Protein AF-A0A2P4P5F1-F1 (afdb_monomer)

Nearest PDB structures (foldseek):
  4j95-assembly5_A  TM=8.129E-01  e=4.838E-14  Homo sapiens
  8x2a-assembly1_A  TM=8.520E-01  e=7.350E-13  Homo sapiens
  5p9j-assembly1_A  TM=8.434E-01  e=4.218E-13  Homo sapiens
  6yq1-assembly1_A  TM=8.065E-01  e=1.641E-13  Homo sapiens
  2vx1-assembly1_A  TM=8.021E-01  e=1.691E-12  Homo sapiens

Secondary structure (DSSP, 8-state):
--EEEEE-S--TT-HHHHHHHHHHHHHHTT-TTBPPEEEEEE-TTT--EEEEEE--SEEHHHHHHHHTTT--HHHHHHHHHHHHHHHHHHHHTTEE-----GGGEEEETTTTEEEE---SS-EETTS--SS--S-GGGS-HHHHTTPPP-HHHHHHHHHHHHHHHHHSS-TTTTS-SSHHHHHHHHTT--PPPPTT--HHHHHHHHHHT-SSTTTSPPHHHHHHHHHHHHHHHHHHHHHHHHHHHHHGGG-----------PPP-

Mean predicted aligned error: 9.05 Å

Structure (mmCIF, N/CA/C/O backbone):
data_AF-A0A2P4P5F1-F1
#
_entry.id   AF-A0A2P4P5F1-F1
#
loop_
_atom_site.group_PDB
_atom_site.id
_atom_site.type_symbol
_atom_site.label_atom_id
_atom_site.label_alt_id
_atom_site.label_comp_id
_atom_site.label_asym_id
_atom_site.label_entity_id
_atom_site.label_seq_id
_atom_site.pdbx_PDB_ins_code
_atom_site.Cartn_x
_atom_site.Cartn_y
_atom_site.Cartn_z
_atom_site.occupancy
_atom_site.B_iso_or_equiv
_atom_site.auth_seq_id
_atom_site.auth_comp_id
_atom_site.auth_asym_id
_atom_site.auth_atom_id
_atom_site.pdbx_PDB_model_num
ATOM 1 N N . MET A 1 1 ? 24.569 16.747 -0.528 1.00 48.19 1 MET A N 1
ATOM 2 C CA . MET A 1 1 ? 23.534 15.867 -1.107 1.00 48.19 1 MET A CA 1
ATOM 3 C C . MET A 1 1 ? 23.902 14.447 -0.707 1.00 48.19 1 MET A C 1
ATOM 5 O O . MET A 1 1 ? 24.907 13.951 -1.194 1.00 48.19 1 MET A O 1
ATOM 9 N N . ILE A 1 2 ? 23.217 13.859 0.278 1.00 54.94 2 ILE A N 1
ATOM 10 C CA . ILE A 1 2 ? 23.504 12.479 0.694 1.00 54.94 2 ILE A CA 1
ATOM 11 C C . ILE A 1 2 ? 22.640 11.576 -0.185 1.00 54.94 2 ILE A C 1
ATOM 13 O O . ILE A 1 2 ? 21.422 11.532 -0.027 1.00 54.94 2 ILE A O 1
ATOM 17 N N . THR A 1 3 ? 23.267 10.932 -1.162 1.00 65.75 3 THR A N 1
ATOM 18 C CA . THR A 1 3 ? 22.609 10.030 -2.106 1.00 65.75 3 THR A CA 1
ATOM 19 C C . THR A 1 3 ? 22.613 8.604 -1.558 1.00 65.75 3 THR A C 1
ATOM 21 O O . THR A 1 3 ? 23.587 8.157 -0.952 1.00 65.75 3 THR A O 1
ATOM 24 N N . ALA A 1 4 ? 21.508 7.889 -1.745 1.00 75.56 4 ALA A N 1
ATOM 25 C CA . ALA A 1 4 ? 21.433 6.446 -1.567 1.00 75.56 4 ALA A CA 1
ATOM 26 C C . ALA A 1 4 ? 21.523 5.760 -2.934 1.00 75.56 4 ALA A C 1
ATOM 28 O O . ALA A 1 4 ? 21.073 6.299 -3.951 1.00 75.56 4 ALA A O 1
ATOM 29 N N . LEU A 1 5 ? 22.106 4.563 -2.941 1.00 72.44 5 LEU A N 1
ATOM 30 C CA . LEU A 1 5 ? 22.169 3.691 -4.107 1.00 72.44 5 LEU A CA 1
ATOM 31 C C . LEU A 1 5 ? 21.239 2.508 -3.870 1.00 72.44 5 LEU A C 1
ATOM 33 O O . LEU A 1 5 ? 21.369 1.814 -2.861 1.00 72.44 5 LEU A O 1
ATOM 37 N N . ARG A 1 6 ? 20.316 2.270 -4.802 1.00 72.25 6 ARG A N 1
ATOM 38 C CA . ARG A 1 6 ? 19.508 1.047 -4.822 1.00 72.25 6 ARG A CA 1
ATOM 39 C C . ARG A 1 6 ? 19.978 0.174 -5.972 1.00 72.25 6 ARG A C 1
ATOM 41 O O . ARG A 1 6 ? 19.871 0.568 -7.135 1.00 72.25 6 ARG A O 1
ATOM 48 N N . THR A 1 7 ? 20.510 -0.994 -5.635 1.00 62.16 7 THR A N 1
ATOM 49 C CA . THR A 1 7 ? 20.840 -2.047 -6.592 1.00 62.16 7 THR A CA 1
ATOM 50 C C . THR A 1 7 ? 19.563 -2.767 -7.003 1.00 62.16 7 THR A C 1
ATOM 52 O O . THR A 1 7 ? 18.719 -3.090 -6.168 1.00 62.16 7 THR A O 1
ATOM 55 N 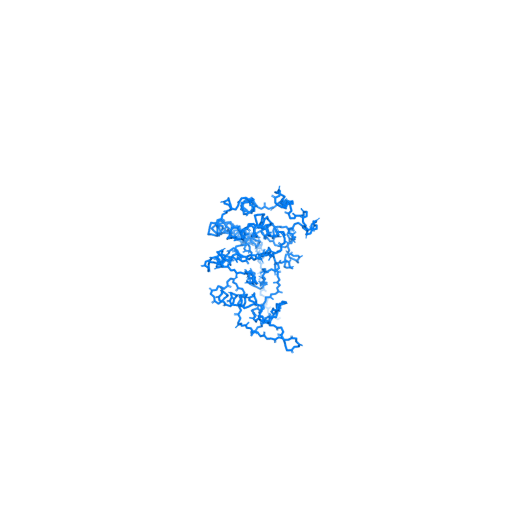N . PHE A 1 8 ? 19.418 -3.029 -8.298 1.00 58.88 8 PHE A N 1
ATOM 56 C CA . PHE A 1 8 ? 18.395 -3.941 -8.797 1.00 58.88 8 PHE A CA 1
ATOM 57 C C . PHE A 1 8 ? 19.080 -5.253 -9.172 1.00 58.88 8 PHE A C 1
ATOM 59 O O . PHE A 1 8 ? 20.159 -5.216 -9.763 1.00 58.88 8 PHE A O 1
ATOM 66 N N . PRO A 1 9 ? 18.477 -6.419 -8.886 1.00 50.03 9 PRO A N 1
ATOM 67 C CA . PRO A 1 9 ? 19.086 -7.718 -9.178 1.00 50.03 9 PRO A CA 1
ATOM 68 C C . PRO A 1 9 ? 19.137 -8.047 -10.685 1.00 50.03 9 PRO A C 1
ATOM 70 O O . PRO A 1 9 ? 19.379 -9.192 -11.061 1.00 50.03 9 PRO A O 1
ATOM 73 N N . PHE A 1 10 ? 18.902 -7.071 -11.567 1.00 52.97 10 PHE A N 1
ATOM 74 C CA . PHE A 1 10 ? 18.752 -7.273 -13.003 1.00 52.97 10 PHE A CA 1
ATOM 75 C C . PHE A 1 10 ? 19.898 -6.626 -13.784 1.00 52.97 10 PHE A C 1
ATOM 77 O O . PHE A 1 10 ? 20.261 -5.473 -13.560 1.00 52.97 10 PHE A O 1
ATOM 84 N N . ARG A 1 11 ? 20.445 -7.377 -14.746 1.00 50.66 11 ARG A N 1
ATOM 85 C CA . ARG A 1 11 ? 21.428 -6.872 -15.713 1.00 50.66 11 ARG A CA 1
ATOM 86 C C . ARG A 1 11 ? 20.732 -6.055 -16.807 1.00 50.66 11 ARG A C 1
ATOM 88 O O . ARG A 1 11 ? 19.574 -6.315 -17.161 1.00 50.66 11 ARG A O 1
ATOM 95 N N . LEU A 1 12 ? 21.455 -5.084 -17.359 1.00 42.78 12 LEU A N 1
ATOM 96 C CA . LEU A 1 12 ? 20.967 -4.238 -18.447 1.00 42.78 12 LEU A CA 1
ATOM 97 C C . LEU A 1 12 ? 20.850 -5.042 -19.750 1.00 42.78 12 LEU A C 1
ATOM 99 O O . LEU A 1 12 ? 21.655 -5.937 -20.001 1.00 42.78 12 LEU A O 1
ATOM 103 N N . GLY A 1 13 ? 19.789 -4.781 -20.520 1.00 45.31 13 GLY A N 1
ATOM 104 C CA . GLY A 1 13 ? 19.328 -5.634 -21.627 1.00 45.31 13 GLY A CA 1
ATOM 105 C C . GLY A 1 13 ? 18.090 -6.478 -21.293 1.00 45.31 13 GLY A C 1
ATOM 106 O O . GLY A 1 13 ? 17.450 -7.022 -22.191 1.00 45.31 13 GLY A O 1
ATOM 107 N N . SER A 1 14 ? 17.686 -6.538 -20.019 1.00 55.91 14 SER A N 1
ATOM 108 C CA . SER A 1 14 ? 16.321 -6.934 -19.667 1.00 55.91 14 SER A CA 1
ATOM 109 C C . SER A 1 14 ? 15.388 -5.739 -19.888 1.00 55.91 14 SER A C 1
ATOM 111 O O . SER A 1 14 ? 15.572 -4.674 -19.301 1.00 55.91 14 SER A O 1
ATOM 113 N N . THR A 1 15 ? 14.354 -5.906 -20.714 1.00 59.78 15 THR A N 1
ATOM 114 C CA . THR A 1 15 ? 13.314 -4.884 -20.963 1.00 59.78 15 THR A CA 1
ATOM 115 C C . THR A 1 15 ? 12.687 -4.334 -19.674 1.00 59.78 15 THR A C 1
ATOM 117 O O . THR A 1 15 ? 12.169 -3.220 -19.651 1.00 59.78 15 THR A O 1
ATOM 120 N N . PHE A 1 16 ? 12.765 -5.111 -18.595 1.00 58.97 16 PHE A N 1
ATOM 121 C CA . PHE A 1 16 ? 12.270 -4.790 -17.267 1.00 58.97 16 PHE A CA 1
ATOM 122 C C . PHE A 1 16 ? 13.065 -3.681 -16.553 1.00 58.97 16 PHE A C 1
ATOM 124 O O . PHE A 1 16 ? 12.455 -2.770 -15.992 1.00 58.97 16 PHE A O 1
ATOM 131 N N . PHE A 1 17 ? 14.405 -3.701 -16.603 1.00 61.97 17 PHE A N 1
ATOM 132 C CA . PHE A 1 17 ? 15.231 -2.685 -15.932 1.00 61.97 17 PHE A CA 1
ATOM 133 C C . PHE A 1 17 ? 15.080 -1.307 -16.585 1.00 61.97 17 PHE A C 1
ATOM 135 O O . PHE A 1 17 ? 14.884 -0.303 -15.901 1.00 61.97 17 PHE A O 1
ATOM 142 N N . ASP A 1 18 ? 15.093 -1.260 -17.917 1.00 64.31 18 ASP A N 1
ATOM 143 C CA . ASP A 1 18 ? 14.935 -0.005 -18.654 1.00 64.31 18 ASP A CA 1
ATOM 144 C C . ASP A 1 18 ? 13.566 0.631 -18.391 1.00 64.31 18 ASP A C 1
ATOM 146 O O . ASP A 1 18 ? 13.448 1.853 -18.291 1.00 64.31 18 ASP A O 1
ATOM 150 N N . PHE A 1 19 ? 12.527 -0.195 -18.255 1.00 66.94 19 PHE A N 1
ATOM 151 C CA . PHE A 1 19 ? 11.185 0.262 -17.916 1.00 66.94 19 PHE A CA 1
ATOM 152 C C . PHE A 1 19 ? 11.096 0.762 -16.469 1.00 66.94 19 PHE A C 1
ATOM 154 O O . PHE A 1 19 ? 10.564 1.848 -16.236 1.00 66.94 19 PHE A O 1
ATOM 161 N N . THR A 1 20 ? 11.686 0.024 -15.526 1.00 65.75 20 THR A N 1
ATOM 162 C CA . THR A 1 20 ? 11.820 0.410 -14.111 1.00 65.75 20 THR A CA 1
ATOM 163 C C . THR A 1 20 ? 12.474 1.782 -13.966 1.00 65.75 20 THR A C 1
ATOM 165 O O . THR A 1 20 ? 11.901 2.701 -13.379 1.00 65.75 20 THR A O 1
ATOM 168 N N . ALA A 1 21 ? 13.669 1.941 -14.538 1.00 70.38 21 ALA A N 1
ATOM 169 C CA . ALA A 1 21 ? 14.459 3.154 -14.397 1.00 70.38 21 ALA A CA 1
ATOM 170 C C . ALA A 1 21 ? 13.769 4.360 -15.045 1.00 70.38 21 ALA A C 1
ATOM 172 O O . ALA A 1 21 ? 13.696 5.426 -14.435 1.00 70.38 21 ALA A O 1
ATOM 173 N N . LYS A 1 22 ? 13.205 4.192 -16.252 1.00 75.81 22 LYS A N 1
ATOM 174 C CA . LYS A 1 22 ? 12.472 5.265 -16.943 1.00 75.81 22 LYS A CA 1
ATOM 175 C C . LYS A 1 22 ? 11.224 5.691 -16.180 1.00 75.81 22 LYS A C 1
ATOM 177 O O . LYS A 1 22 ? 11.002 6.891 -16.030 1.00 75.81 22 LYS A O 1
ATOM 182 N N . SER A 1 23 ? 10.428 4.739 -15.695 1.00 74.06 23 SER A N 1
ATOM 183 C CA . SER A 1 23 ? 9.199 5.040 -14.954 1.00 74.06 23 SER A CA 1
ATOM 184 C C . SER A 1 23 ? 9.517 5.774 -13.659 1.00 74.06 23 SER A C 1
ATOM 186 O O . SER A 1 23 ? 8.928 6.818 -13.383 1.00 74.06 23 SER A O 1
ATOM 188 N N . HIS A 1 24 ? 10.516 5.296 -12.914 1.00 78.38 24 HIS A N 1
ATOM 189 C CA . HIS A 1 24 ? 10.924 5.933 -11.670 1.00 78.38 24 HIS A CA 1
ATOM 190 C C . HIS A 1 24 ? 11.476 7.349 -11.897 1.00 78.38 24 HIS A C 1
ATOM 192 O O . HIS A 1 24 ? 10.986 8.282 -11.271 1.00 78.38 24 HIS A O 1
ATOM 198 N N . LEU A 1 25 ? 12.394 7.538 -12.856 1.00 80.06 25 LEU A N 1
ATOM 199 C CA . LEU A 1 25 ? 12.926 8.861 -13.218 1.00 80.06 25 LEU A CA 1
ATOM 200 C C . LEU A 1 25 ? 11.842 9.832 -13.702 1.00 80.06 25 LEU A C 1
ATOM 202 O O . LEU A 1 25 ? 11.893 11.021 -13.396 1.00 80.06 25 LEU A O 1
ATOM 206 N N . THR A 1 26 ? 10.865 9.352 -14.472 1.00 79.56 26 THR A N 1
ATOM 207 C CA . THR A 1 26 ? 9.806 10.215 -15.018 1.00 79.56 26 THR A CA 1
ATOM 208 C C . THR A 1 26 ? 8.847 10.663 -13.922 1.00 79.56 26 THR A C 1
ATOM 210 O O . THR A 1 26 ? 8.553 11.852 -13.816 1.00 79.56 26 THR A O 1
ATOM 213 N N . ILE A 1 27 ? 8.383 9.723 -13.096 1.00 81.81 27 ILE A N 1
ATOM 214 C CA . ILE A 1 27 ? 7.386 9.997 -12.061 1.00 81.81 27 ILE A CA 1
ATOM 215 C C . ILE A 1 27 ? 8.023 10.781 -10.905 1.00 81.81 27 ILE A C 1
ATOM 217 O O . ILE A 1 27 ? 7.459 11.785 -10.476 1.00 81.81 27 ILE A O 1
ATOM 221 N N . SER A 1 28 ? 9.220 10.405 -10.433 1.00 83.06 28 SER A N 1
ATOM 222 C CA . SER A 1 28 ? 9.848 11.081 -9.287 1.00 83.06 28 SER A CA 1
ATOM 223 C C . SER A 1 28 ? 10.142 12.557 -9.560 1.00 83.06 28 SER A C 1
ATOM 225 O O . SER A 1 28 ? 9.975 13.386 -8.679 1.00 83.06 28 SER A O 1
ATOM 227 N N . ASN A 1 29 ? 10.517 12.911 -10.796 1.00 78.94 29 ASN A N 1
ATOM 228 C CA . ASN A 1 29 ? 10.779 14.304 -11.180 1.00 78.94 29 ASN A CA 1
ATOM 229 C C . ASN A 1 29 ? 9.530 15.198 -11.179 1.00 78.94 29 ASN A C 1
ATOM 231 O O . ASN A 1 29 ? 9.652 16.421 -11.225 1.00 78.94 29 ASN A O 1
ATOM 235 N N . ARG A 1 30 ? 8.332 14.610 -11.159 1.00 80.75 30 ARG A N 1
ATOM 236 C CA . ARG A 1 30 ? 7.056 15.337 -11.178 1.00 80.75 30 ARG A CA 1
ATOM 237 C C . ARG A 1 30 ? 6.323 15.282 -9.844 1.00 80.75 30 ARG A C 1
ATOM 239 O O . ARG A 1 30 ? 5.332 15.989 -9.668 1.00 80.75 30 ARG A O 1
ATOM 246 N N . CYS A 1 31 ? 6.747 14.407 -8.936 1.00 81.38 31 CYS A N 1
ATOM 247 C CA . CYS A 1 31 ? 5.963 14.010 -7.775 1.00 81.38 31 CYS A CA 1
ATOM 248 C C . CYS A 1 31 ? 6.845 14.022 -6.520 1.00 81.38 31 C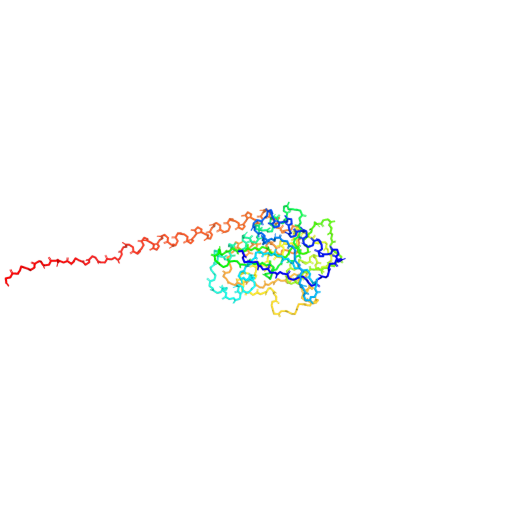YS A C 1
ATOM 250 O O . CYS A 1 31 ? 7.557 13.047 -6.284 1.00 81.38 31 CYS A O 1
ATOM 252 N N . PRO A 1 32 ? 6.798 15.091 -5.700 1.00 83.38 32 PRO A N 1
ATOM 253 C CA . PRO A 1 32 ? 7.622 15.195 -4.494 1.00 83.38 32 PRO A CA 1
ATOM 254 C C . PRO A 1 32 ? 7.284 14.138 -3.433 1.00 83.38 32 PRO A C 1
ATOM 256 O O . PRO A 1 32 ? 8.072 13.914 -2.521 1.00 83.38 32 PRO A O 1
ATOM 259 N N . GLU A 1 33 ? 6.121 13.491 -3.535 1.00 86.25 33 GLU A N 1
ATOM 260 C CA . GLU A 1 33 ? 5.695 12.394 -2.662 1.00 86.25 33 GLU A CA 1
ATOM 261 C C . GLU A 1 33 ? 6.297 11.024 -3.064 1.00 86.25 33 GLU A C 1
ATOM 263 O O . GLU A 1 33 ? 6.126 10.024 -2.362 1.00 86.25 33 GLU A O 1
ATOM 268 N N . ILE A 1 34 ? 7.030 10.971 -4.181 1.00 86.81 34 ILE A N 1
ATOM 269 C CA . ILE A 1 34 ? 7.850 9.832 -4.606 1.00 86.81 34 ILE A CA 1
ATOM 270 C C . ILE A 1 34 ? 9.309 10.141 -4.290 1.00 86.81 34 ILE A C 1
ATOM 272 O O . ILE A 1 34 ? 9.766 11.274 -4.431 1.00 86.81 34 ILE A O 1
ATOM 276 N N . VAL A 1 35 ? 10.067 9.126 -3.880 1.00 86.12 35 VAL A N 1
ATOM 277 C CA . VAL A 1 35 ? 11.501 9.293 -3.618 1.00 86.12 35 VAL A CA 1
ATOM 278 C C . VAL A 1 35 ? 12.198 9.813 -4.875 1.00 86.12 35 VAL A C 1
ATOM 280 O O . VAL A 1 35 ? 12.176 9.167 -5.921 1.00 86.12 35 VAL A O 1
ATOM 283 N N . GLN A 1 36 ? 12.831 10.982 -4.762 1.00 87.50 36 GLN A N 1
ATOM 284 C CA . GLN A 1 36 ? 13.531 11.609 -5.878 1.00 87.50 36 GLN A CA 1
ATOM 285 C C . GLN A 1 36 ? 14.652 10.705 -6.391 1.00 87.50 36 GLN A C 1
ATOM 287 O O . GLN A 1 36 ? 15.564 10.344 -5.642 1.00 87.50 36 GLN A O 1
ATOM 292 N N . CYS A 1 37 ? 14.620 10.419 -7.690 1.00 86.88 37 CYS A N 1
ATOM 293 C CA . CYS A 1 37 ? 15.695 9.759 -8.408 1.00 86.88 37 CYS A CA 1
ATOM 294 C C . CYS A 1 37 ? 16.441 10.754 -9.295 1.00 86.88 37 CYS A C 1
ATOM 296 O O . CYS A 1 37 ? 15.835 11.548 -10.013 1.00 86.88 37 CYS A O 1
ATOM 298 N N . TYR A 1 38 ? 17.767 10.720 -9.225 1.00 85.75 38 TYR A N 1
ATOM 299 C CA . TYR A 1 38 ? 18.657 11.625 -9.951 1.00 85.75 38 TYR A CA 1
ATOM 300 C C . TYR A 1 38 ? 19.208 11.012 -11.234 1.00 85.75 38 TYR A C 1
ATOM 302 O O . TYR A 1 38 ? 19.620 11.738 -12.135 1.00 85.75 38 TYR A O 1
ATOM 310 N N . GLY A 1 39 ? 19.240 9.684 -11.327 1.00 85.25 39 GLY A N 1
ATOM 311 C CA . GLY A 1 39 ? 19.809 9.005 -12.479 1.00 85.25 39 GLY A CA 1
ATOM 312 C C . GLY A 1 39 ? 20.213 7.570 -12.193 1.00 85.25 39 GLY A C 1
ATOM 313 O O . GLY A 1 39 ? 19.849 6.971 -11.178 1.00 85.25 39 GLY A O 1
ATOM 314 N N . LEU A 1 40 ? 21.001 7.046 -13.122 1.00 85.69 40 LEU A N 1
ATOM 315 C CA . LEU A 1 40 ? 21.578 5.714 -13.085 1.00 85.69 40 LEU A CA 1
ATOM 316 C C . LEU A 1 40 ? 23.087 5.803 -12.875 1.00 85.69 40 LEU A C 1
ATOM 318 O O . LEU A 1 40 ? 23.743 6.707 -13.386 1.00 85.69 40 LEU A O 1
ATOM 322 N N . THR A 1 41 ? 23.634 4.826 -12.168 1.00 86.62 41 THR A N 1
ATOM 323 C CA . THR A 1 41 ? 25.073 4.562 -12.095 1.00 86.62 41 THR A CA 1
ATOM 324 C C . THR A 1 41 ? 25.322 3.056 -12.217 1.00 86.62 41 THR A C 1
ATOM 326 O O . THR A 1 41 ? 24.371 2.277 -12.320 1.00 86.62 41 THR A O 1
ATOM 329 N N . GLN A 1 42 ? 26.582 2.633 -12.223 1.00 84.75 42 GLN A N 1
ATOM 330 C CA . GLN A 1 42 ? 26.982 1.227 -12.242 1.00 84.75 42 GLN A CA 1
ATOM 331 C C . GLN A 1 42 ? 27.89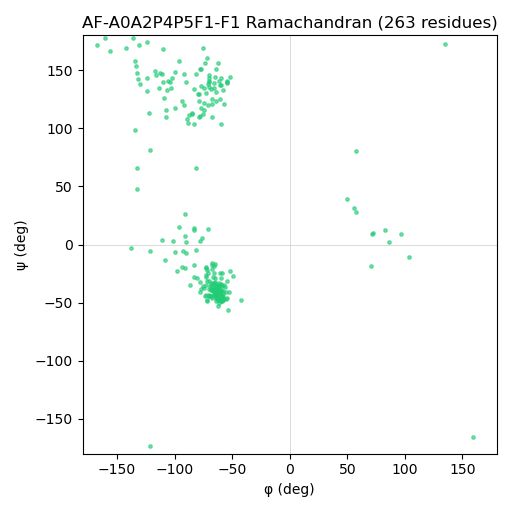9 0.910 -11.066 1.00 84.75 42 GLN A C 1
ATOM 333 O O . GLN A 1 42 ? 28.735 1.723 -10.677 1.00 84.75 42 GLN A O 1
ATOM 338 N N . ASP A 1 43 ? 27.745 -0.290 -10.517 1.00 82.31 43 ASP A N 1
ATOM 339 C CA . ASP A 1 43 ? 28.674 -0.862 -9.555 1.00 82.31 43 ASP A CA 1
ATOM 340 C C . ASP A 1 43 ? 29.943 -1.303 -10.306 1.00 82.31 43 ASP A C 1
ATOM 342 O O . ASP A 1 43 ? 29.868 -2.206 -11.146 1.00 82.31 43 ASP A O 1
ATOM 346 N N . PRO A 1 44 ? 31.115 -0.705 -10.029 1.00 85.31 44 PRO A N 1
ATOM 347 C CA . PRO A 1 44 ? 32.346 -1.031 -10.742 1.00 85.31 44 PRO A CA 1
ATOM 348 C C . PRO A 1 44 ? 32.834 -2.465 -10.487 1.00 85.31 44 PRO A C 1
ATOM 350 O O . PRO A 1 44 ? 33.630 -2.974 -11.271 1.00 85.31 44 PRO A O 1
ATOM 353 N N . SER A 1 45 ? 32.379 -3.128 -9.417 1.00 86.38 45 SER A N 1
ATOM 354 C CA . SER A 1 45 ? 32.829 -4.479 -9.058 1.00 86.38 45 SER A CA 1
ATOM 355 C C . SER A 1 45 ? 32.184 -5.582 -9.901 1.00 86.38 45 SER A C 1
ATOM 357 O O . SER A 1 45 ? 32.802 -6.614 -10.154 1.00 86.38 45 SER A O 1
ATOM 359 N N . ASN A 1 46 ? 30.938 -5.380 -10.335 1.00 84.06 46 ASN A N 1
ATOM 360 C CA . ASN A 1 46 ? 30.139 -6.415 -10.998 1.00 84.06 46 ASN A CA 1
ATOM 361 C C . ASN A 1 46 ? 29.340 -5.902 -12.213 1.00 84.06 46 ASN A C 1
ATOM 363 O O . ASN A 1 46 ? 28.673 -6.694 -12.879 1.00 84.06 46 ASN A O 1
ATOM 367 N N . GLY A 1 47 ? 29.399 -4.600 -12.509 1.00 80.12 47 GLY A N 1
ATOM 368 C CA . GLY A 1 47 ? 28.704 -3.960 -13.627 1.00 80.12 47 GLY A CA 1
ATOM 369 C C . GLY A 1 47 ? 27.188 -3.830 -13.451 1.00 80.12 47 GLY A C 1
ATOM 370 O O . GLY A 1 47 ? 26.492 -3.496 -14.410 1.00 80.12 47 GLY A O 1
ATOM 371 N N . SER A 1 48 ? 26.646 -4.110 -12.261 1.00 77.56 48 SER A N 1
ATOM 372 C CA . SER A 1 48 ? 25.209 -3.992 -11.993 1.00 77.56 48 SER A CA 1
ATOM 373 C C . SER A 1 48 ? 24.796 -2.531 -11.959 1.00 77.56 48 SER A C 1
ATOM 375 O O . SER A 1 48 ? 25.477 -1.688 -11.378 1.00 77.56 48 SER A O 1
ATOM 377 N N . TYR A 1 49 ? 23.652 -2.221 -12.557 1.00 77.88 49 TYR A N 1
ATOM 378 C CA . TYR A 1 49 ? 23.143 -0.860 -12.550 1.00 77.88 49 TYR A CA 1
ATOM 379 C C . TYR A 1 49 ? 22.422 -0.546 -11.241 1.00 77.88 49 TYR A C 1
ATOM 381 O O . TYR A 1 49 ? 21.772 -1.398 -10.629 1.00 77.88 49 TYR A O 1
ATOM 389 N N . MET A 1 50 ? 22.531 0.710 -10.826 1.00 81.88 50 MET A N 1
ATOM 390 C CA . MET A 1 50 ? 21.963 1.227 -9.588 1.00 81.88 50 MET A CA 1
ATOM 391 C C . MET A 1 50 ? 21.214 2.524 -9.861 1.00 81.88 50 MET A C 1
ATOM 393 O O . MET A 1 50 ? 21.669 3.353 -10.653 1.00 81.88 50 MET A O 1
ATOM 397 N N . LEU A 1 51 ? 20.091 2.728 -9.173 1.00 83.00 51 LEU A N 1
ATOM 398 C CA . LEU A 1 51 ? 19.443 4.037 -9.133 1.00 83.00 51 LEU A CA 1
ATOM 399 C C . LEU A 1 51 ? 20.111 4.906 -8.069 1.00 83.00 51 LEU A C 1
ATOM 401 O O . LEU A 1 51 ? 20.309 4.471 -6.933 1.00 83.00 51 LEU A O 1
ATOM 405 N N . VAL A 1 52 ? 20.407 6.147 -8.445 1.00 86.31 52 VAL A N 1
ATOM 406 C CA . VAL A 1 52 ? 20.853 7.201 -7.533 1.00 86.31 52 VAL A CA 1
ATOM 407 C C . VAL A 1 52 ? 19.618 7.955 -7.062 1.00 86.31 52 VAL A C 1
ATOM 409 O O . VAL A 1 52 ? 18.884 8.512 -7.880 1.00 86.31 52 VAL A O 1
ATOM 412 N N . MET A 1 53 ? 19.371 7.971 -5.757 1.00 87.06 53 MET A N 1
ATOM 413 C CA . MET A 1 53 ? 18.161 8.558 -5.178 1.00 87.06 53 MET A CA 1
ATOM 414 C C . MET A 1 53 ? 18.433 9.287 -3.864 1.00 87.06 53 MET A C 1
ATOM 416 O O . MET A 1 53 ? 19.522 9.184 -3.295 1.00 87.06 53 MET A O 1
ATOM 420 N N . ASN A 1 54 ? 17.444 10.040 -3.385 1.00 86.56 54 ASN A N 1
ATOM 421 C CA . ASN A 1 54 ? 17.496 10.634 -2.053 1.00 86.56 54 ASN A CA 1
ATOM 422 C C . ASN A 1 54 ? 17.667 9.559 -0.980 1.00 86.56 54 ASN A C 1
ATOM 424 O O . ASN A 1 54 ? 16.958 8.553 -0.971 1.00 86.56 54 ASN A O 1
ATOM 428 N N . LYS A 1 55 ? 18.600 9.792 -0.051 1.00 84.81 55 LYS A N 1
ATOM 429 C CA . LYS A 1 55 ? 18.721 8.960 1.141 1.00 84.81 55 LYS A CA 1
ATOM 430 C C . LYS A 1 55 ? 17.562 9.254 2.093 1.00 84.81 55 LYS A C 1
ATOM 432 O O . LYS A 1 55 ? 17.309 10.409 2.424 1.00 84.81 55 LYS A O 1
ATOM 437 N N . THR A 1 56 ? 16.909 8.197 2.553 1.00 85.69 56 THR A N 1
ATOM 438 C CA . THR A 1 56 ? 15.950 8.225 3.662 1.00 85.69 56 THR A CA 1
ATOM 439 C C . THR A 1 56 ? 16.541 7.510 4.874 1.00 85.69 56 THR A C 1
ATOM 441 O O . THR A 1 56 ? 17.575 6.842 4.766 1.00 85.69 56 THR A O 1
ATOM 444 N N . ASP A 1 57 ? 15.904 7.651 6.034 1.00 87.62 57 ASP A N 1
ATOM 445 C CA . ASP A 1 57 ? 16.417 7.074 7.279 1.00 87.62 57 ASP A CA 1
ATOM 446 C C . ASP A 1 57 ? 16.143 5.571 7.362 1.00 87.62 57 ASP A C 1
ATOM 448 O O . ASP A 1 57 ? 16.993 4.796 7.801 1.00 87.62 57 ASP A O 1
ATOM 452 N N . THR A 1 58 ? 14.950 5.147 6.937 1.00 92.94 58 THR A N 1
ATOM 453 C CA . THR A 1 58 ? 14.507 3.753 7.040 1.00 92.94 58 THR A CA 1
ATOM 454 C C . THR A 1 58 ? 13.346 3.448 6.083 1.00 92.94 58 THR A C 1
ATOM 456 O O . THR A 1 58 ? 12.869 4.328 5.362 1.00 92.94 58 THR A O 1
ATOM 459 N N . ASP A 1 59 ? 12.896 2.194 6.071 1.00 94.25 59 ASP A N 1
ATOM 460 C CA . ASP A 1 59 ? 11.632 1.769 5.464 1.00 94.25 59 ASP A CA 1
ATOM 461 C C . ASP A 1 59 ? 10.515 1.696 6.523 1.00 94.25 59 ASP A C 1
ATOM 463 O O . ASP A 1 59 ? 10.776 1.578 7.726 1.00 94.25 59 ASP A O 1
ATOM 467 N N . LEU A 1 60 ? 9.254 1.773 6.088 1.00 95.62 60 LEU A N 1
ATOM 468 C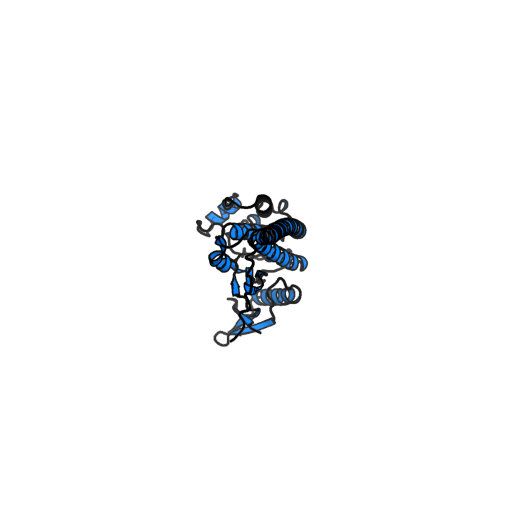 CA . LEU A 1 60 ? 8.094 1.803 6.981 1.00 95.62 60 LEU A CA 1
ATOM 469 C C . LEU A 1 60 ? 8.023 0.552 7.861 1.00 95.62 60 LEU A C 1
ATOM 471 O O . LEU A 1 60 ? 7.614 0.639 9.017 1.00 95.62 60 LEU A O 1
ATOM 475 N N . ARG A 1 61 ? 8.446 -0.611 7.352 1.00 95.38 61 ARG A N 1
ATOM 476 C CA . ARG A 1 61 ? 8.425 -1.861 8.121 1.00 95.38 61 ARG A CA 1
ATOM 477 C C . ARG A 1 61 ? 9.320 -1.761 9.349 1.00 95.38 61 ARG A C 1
ATOM 479 O O . ARG A 1 61 ? 8.864 -2.016 10.462 1.00 95.38 61 ARG A O 1
ATOM 486 N N . LYS A 1 62 ? 10.579 -1.370 9.152 1.00 95.69 62 LYS A N 1
ATOM 487 C CA . LYS A 1 62 ? 11.540 -1.168 10.243 1.00 95.69 62 LYS A CA 1
ATOM 488 C C . LYS A 1 62 ? 11.098 -0.045 11.172 1.00 95.69 62 LYS A C 1
ATOM 490 O O . LYS A 1 62 ? 11.200 -0.193 12.387 1.00 95.69 62 LYS A O 1
ATOM 495 N N . TYR A 1 63 ? 10.571 1.047 10.617 1.00 95.75 63 TYR A N 1
ATOM 496 C CA . TYR A 1 63 ? 10.055 2.156 11.416 1.00 95.75 63 TYR A CA 1
ATOM 497 C C . TYR A 1 63 ? 8.949 1.704 12.377 1.00 95.75 63 TYR A C 1
ATOM 499 O O . TYR A 1 63 ? 9.020 1.995 13.572 1.00 95.75 63 TYR A O 1
ATOM 507 N N . LEU A 1 64 ? 7.965 0.944 11.885 1.00 95.81 64 LEU A N 1
ATOM 508 C CA . LEU A 1 64 ? 6.878 0.411 12.706 1.00 95.81 64 LEU A CA 1
ATOM 509 C C . LEU A 1 64 ? 7.401 -0.563 13.768 1.00 95.81 64 LEU A C 1
ATOM 511 O O . LEU A 1 64 ? 7.020 -0.446 14.928 1.00 95.81 64 LEU A O 1
ATOM 515 N N . GLN A 1 65 ? 8.321 -1.466 13.421 1.00 94.62 65 GLN A N 1
ATOM 516 C CA . GLN A 1 65 ? 8.917 -2.393 14.394 1.00 94.62 65 GLN A CA 1
ATOM 517 C C . GLN A 1 65 ? 9.588 -1.675 15.573 1.00 94.62 65 GLN A C 1
ATOM 519 O O . GLN A 1 65 ? 9.552 -2.173 16.696 1.00 94.62 65 GLN A O 1
ATOM 524 N N . GLN A 1 66 ? 10.192 -0.513 15.323 1.00 94.19 66 GLN A N 1
ATOM 525 C CA . GLN A 1 66 ? 10.914 0.259 16.332 1.00 94.19 66 GLN A CA 1
ATOM 526 C C . GLN A 1 66 ? 10.004 1.203 17.131 1.00 94.19 66 GLN A C 1
ATOM 528 O O . GLN A 1 66 ? 10.228 1.393 18.324 1.00 94.19 66 GLN A O 1
ATOM 533 N N . ASN A 1 67 ? 8.976 1.782 16.499 1.00 94.12 67 ASN A N 1
ATOM 534 C CA . ASN A 1 67 ? 8.254 2.936 17.051 1.00 94.12 67 ASN A CA 1
ATOM 535 C C . ASN A 1 67 ? 6.747 2.708 17.257 1.00 94.12 67 ASN A C 1
ATOM 537 O O . ASN A 1 67 ? 6.079 3.571 17.819 1.00 94.12 67 ASN A O 1
ATOM 541 N N . HIS A 1 68 ? 6.174 1.570 16.843 1.00 94.06 68 HIS A N 1
ATOM 542 C CA . HIS A 1 68 ? 4.712 1.375 16.797 1.00 94.06 68 HIS A CA 1
ATOM 543 C C . HIS A 1 68 ? 3.979 1.679 18.112 1.00 94.06 68 HIS A C 1
ATOM 545 O O . HIS A 1 68 ? 2.921 2.315 18.079 1.00 94.06 68 HIS A O 1
ATOM 551 N N . ASN A 1 69 ? 4.553 1.284 19.252 1.00 92.38 69 ASN A N 1
ATOM 552 C CA . ASN A 1 69 ? 3.965 1.511 20.578 1.00 92.38 69 ASN A CA 1
ATOM 553 C C . ASN A 1 69 ? 3.927 2.994 20.985 1.00 92.38 69 ASN A C 1
ATOM 555 O O . ASN A 1 69 ? 3.152 3.355 21.865 1.00 92.38 69 ASN A O 1
ATOM 559 N N . GLN A 1 70 ? 4.762 3.833 20.371 1.00 93.38 70 GLN A N 1
ATOM 560 C CA . GLN A 1 70 ? 4.854 5.269 20.651 1.00 93.38 70 GLN A CA 1
ATOM 561 C C . GLN A 1 70 ? 3.973 6.097 19.708 1.00 93.38 70 GLN A C 1
ATOM 563 O O . GLN A 1 70 ? 3.631 7.228 20.035 1.00 93.38 70 GLN A O 1
ATOM 568 N N . LEU A 1 71 ? 3.571 5.528 18.565 1.00 94.38 71 LEU A N 1
ATOM 569 C CA . LEU A 1 71 ? 2.770 6.228 17.565 1.00 94.38 71 LEU A CA 1
ATOM 570 C C . LEU A 1 71 ? 1.334 6.466 18.040 1.00 94.38 71 LEU A C 1
ATOM 572 O O . LEU A 1 71 ? 0.553 5.526 18.233 1.00 94.38 71 LEU A O 1
ATOM 576 N N . ALA A 1 72 ? 0.953 7.735 18.116 1.00 95.81 72 ALA A N 1
ATOM 577 C CA . ALA A 1 72 ? -0.424 8.165 18.246 1.00 95.81 72 ALA A CA 1
ATOM 578 C C . ALA A 1 72 ? -1.196 7.956 16.932 1.00 95.81 72 ALA A C 1
ATOM 580 O O . ALA A 1 72 ? -0.644 7.866 15.831 1.00 95.81 72 ALA A O 1
ATOM 581 N N . TRP A 1 73 ? -2.528 7.930 17.024 1.00 96.88 73 TRP A N 1
ATOM 582 C CA . TRP A 1 73 ? -3.379 7.748 15.845 1.00 96.88 73 TRP A CA 1
ATOM 583 C C . TRP A 1 73 ? -3.228 8.859 14.804 1.00 96.88 73 TRP A C 1
ATOM 585 O O . TRP A 1 73 ? -3.273 8.554 13.616 1.00 96.88 73 TRP A O 1
ATOM 595 N N . LYS A 1 74 ? -2.975 10.108 15.219 1.00 96.12 74 LYS A N 1
ATOM 596 C CA . LYS A 1 74 ? -2.734 11.220 14.284 1.00 96.12 74 LYS A CA 1
ATOM 597 C C . LYS A 1 74 ? -1.527 10.956 13.373 1.00 96.12 74 LYS A C 1
ATOM 599 O O . LYS A 1 74 ? -1.609 11.185 12.173 1.00 96.12 74 LYS A O 1
ATOM 604 N N . GLU A 1 75 ? -0.452 10.385 13.914 1.00 96.50 75 GLU A N 1
ATOM 605 C CA . GLU A 1 75 ? 0.769 10.064 13.162 1.00 96.50 75 GLU A CA 1
ATOM 606 C C . GLU A 1 75 ? 0.538 8.868 12.234 1.00 96.50 75 GLU A C 1
ATOM 608 O O . GLU A 1 75 ? 0.876 8.913 11.054 1.00 96.50 75 GLU A O 1
ATOM 613 N N . ARG A 1 76 ? -0.132 7.820 12.731 1.00 97.50 76 ARG A N 1
ATOM 614 C CA . ARG A 1 76 ? -0.515 6.650 11.919 1.00 97.50 76 ARG A CA 1
ATOM 615 C C . ARG A 1 76 ? -1.375 7.043 10.719 1.00 97.50 76 ARG A C 1
ATOM 617 O O . ARG A 1 76 ? -1.164 6.550 9.614 1.00 97.50 76 ARG A O 1
ATOM 624 N N . ILE A 1 77 ? -2.349 7.924 10.934 1.00 98.00 77 ILE A N 1
ATOM 625 C CA . ILE A 1 77 ? -3.244 8.412 9.883 1.00 98.00 77 ILE A CA 1
ATOM 626 C C . ILE A 1 77 ? -2.486 9.316 8.906 1.00 98.00 77 ILE A C 1
ATOM 628 O O . ILE A 1 77 ? -2.704 9.196 7.701 1.00 98.00 77 ILE A O 1
ATOM 632 N N . GLN A 1 78 ? -1.563 10.152 9.392 1.00 97.25 78 GLN A N 1
ATOM 633 C CA . GLN A 1 78 ? -0.712 10.977 8.534 1.00 97.25 78 GLN A CA 1
ATOM 634 C C . GLN A 1 78 ? 0.149 10.121 7.593 1.00 97.25 78 GLN A C 1
ATOM 636 O O . GLN A 1 78 ? 0.160 10.380 6.394 1.00 97.25 78 GLN A O 1
ATOM 641 N N . ILE A 1 79 ? 0.774 9.049 8.095 1.00 97.56 79 ILE A N 1
ATOM 642 C CA . ILE A 1 79 ? 1.536 8.095 7.266 1.00 97.56 79 ILE A CA 1
ATOM 643 C C . ILE A 1 79 ? 0.660 7.537 6.136 1.00 97.56 79 ILE A C 1
ATOM 645 O O . ILE A 1 79 ? 1.064 7.518 4.976 1.00 97.56 79 ILE A O 1
ATOM 649 N N . VAL A 1 80 ? -0.565 7.106 6.450 1.00 98.19 80 VAL A N 1
ATOM 650 C CA . VAL A 1 80 ? -1.500 6.593 5.434 1.00 98.19 80 VAL A CA 1
ATOM 651 C C . VAL A 1 80 ? -1.894 7.677 4.429 1.00 98.19 80 VAL A C 1
ATOM 653 O O . VAL A 1 80 ? -1.971 7.398 3.232 1.00 98.19 80 VAL A O 1
ATOM 656 N N . ALA A 1 81 ? -2.132 8.906 4.892 1.00 97.94 81 ALA A N 1
ATOM 657 C CA . ALA A 1 81 ? -2.475 10.032 4.031 1.00 97.94 81 ALA A CA 1
ATOM 658 C C . ALA A 1 81 ? -1.346 10.359 3.038 1.00 97.94 81 ALA A C 1
ATOM 660 O O . ALA A 1 81 ? -1.633 10.568 1.857 1.00 97.94 81 ALA A O 1
ATOM 661 N N . ASP A 1 82 ? -0.088 10.331 3.485 1.00 96.31 82 ASP A N 1
ATOM 662 C CA . ASP A 1 82 ? 1.094 10.526 2.639 1.00 96.31 82 ASP A CA 1
ATOM 663 C C . ASP A 1 82 ? 1.195 9.437 1.561 1.00 96.31 82 ASP A C 1
ATOM 665 O O . ASP A 1 82 ? 1.340 9.740 0.376 1.00 96.31 82 ASP A O 1
ATOM 669 N N . ILE A 1 83 ? 1.041 8.165 1.949 1.00 97.62 83 ILE A N 1
ATOM 670 C CA . ILE A 1 83 ? 1.096 7.029 1.015 1.00 97.62 83 ILE A CA 1
ATOM 671 C C . ILE A 1 83 ? -0.024 7.130 -0.031 1.00 97.62 83 ILE A C 1
ATOM 673 O O . ILE A 1 83 ? 0.218 6.935 -1.222 1.00 97.62 83 ILE A O 1
ATOM 677 N N . ILE A 1 84 ? -1.253 7.455 0.382 1.00 98.25 84 ILE A N 1
ATOM 678 C CA . ILE A 1 84 ? -2.391 7.616 -0.538 1.00 98.25 84 ILE A CA 1
ATOM 679 C C . ILE A 1 84 ? -2.171 8.801 -1.483 1.00 98.25 84 ILE A C 1
ATOM 681 O O . ILE A 1 84 ? -2.510 8.714 -2.665 1.00 98.25 84 ILE A O 1
ATOM 685 N N . LEU A 1 85 ? -1.594 9.903 -0.996 1.00 96.12 85 LEU A N 1
ATOM 686 C CA . LEU A 1 85 ? -1.253 11.048 -1.835 1.00 96.12 85 LEU A CA 1
ATOM 687 C C . LEU A 1 85 ? -0.194 10.677 -2.879 1.00 96.12 85 LEU A C 1
ATOM 689 O O . LEU A 1 85 ? -0.373 10.992 -4.054 1.00 96.12 85 LEU A O 1
ATOM 693 N N . ALA A 1 86 ? 0.859 9.969 -2.474 1.00 94.62 86 ALA A N 1
ATOM 694 C CA . ALA A 1 86 ? 1.883 9.463 -3.380 1.00 94.62 86 ALA A CA 1
ATOM 695 C C . ALA A 1 86 ? 1.289 8.516 -4.436 1.00 94.62 86 ALA A C 1
ATOM 697 O O . ALA A 1 86 ? 1.564 8.658 -5.627 1.00 94.62 86 ALA A O 1
ATOM 698 N N . LEU A 1 87 ? 0.406 7.599 -4.032 1.00 96.31 87 LEU A N 1
ATOM 699 C CA . LEU A 1 87 ? -0.249 6.675 -4.958 1.00 96.31 87 LEU A CA 1
ATOM 700 C C . LEU A 1 87 ? -1.171 7.399 -5.946 1.00 96.31 87 LEU A C 1
ATOM 702 O O . LEU A 1 87 ? -1.182 7.062 -7.128 1.0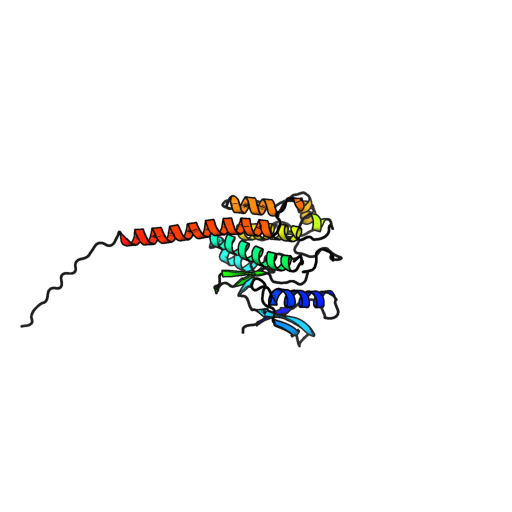0 96.31 87 LEU A O 1
ATOM 706 N N . LEU A 1 88 ? -1.892 8.435 -5.503 1.00 95.94 88 LEU A N 1
ATOM 707 C CA . LEU A 1 88 ? -2.674 9.289 -6.400 1.00 95.94 88 LEU A CA 1
ATOM 708 C C . LEU A 1 88 ? -1.801 9.883 -7.508 1.00 95.94 88 LEU A C 1
ATOM 710 O O . LEU A 1 88 ? -2.236 9.945 -8.656 1.00 95.94 88 LEU A O 1
ATOM 714 N N . ARG A 1 89 ? -0.575 10.311 -7.190 1.00 92.25 89 ARG A N 1
ATOM 715 C CA . ARG A 1 89 ? 0.352 10.831 -8.202 1.00 92.25 89 ARG A CA 1
ATOM 716 C C . ARG A 1 89 ? 0.719 9.777 -9.240 1.00 92.25 89 ARG A C 1
ATOM 718 O O . ARG A 1 89 ? 0.678 10.072 -10.429 1.00 92.25 89 ARG A O 1
ATOM 725 N N . VAL A 1 90 ? 1.001 8.553 -8.798 1.00 91.94 90 VAL A N 1
ATOM 726 C CA . VAL A 1 90 ? 1.278 7.418 -9.692 1.00 91.94 90 VAL A CA 1
ATOM 727 C C . VAL A 1 90 ? 0.071 7.127 -10.594 1.00 91.94 90 VAL A C 1
ATOM 729 O O . VAL A 1 90 ? 0.220 7.005 -11.809 1.00 91.94 90 VAL A O 1
ATOM 732 N N . HIS A 1 91 ? -1.138 7.092 -10.026 1.00 94.00 91 HIS A N 1
ATOM 733 C CA . HIS A 1 91 ? -2.371 6.841 -10.784 1.00 94.00 91 HIS A CA 1
ATOM 734 C C . HIS A 1 91 ? -2.685 7.961 -11.786 1.00 94.00 91 HIS A C 1
ATOM 736 O O . HIS A 1 91 ? -3.151 7.668 -12.884 1.00 94.00 91 HIS A O 1
ATOM 742 N N . ASN A 1 92 ? -2.374 9.222 -11.466 1.00 91.69 92 ASN A N 1
ATOM 743 C CA . ASN A 1 92 ? -2.537 10.357 -12.387 1.00 91.69 92 ASN A CA 1
ATOM 744 C C . ASN A 1 92 ? -1.612 10.282 -13.613 1.00 91.69 92 ASN A C 1
ATOM 746 O O . ASN A 1 92 ? -1.944 10.829 -14.661 1.00 91.69 92 ASN A O 1
ATOM 750 N N . GLU A 1 93 ? -0.487 9.575 -13.510 1.00 88.25 93 GLU A N 1
ATOM 751 C CA . GLU A 1 93 ? 0.391 9.247 -14.643 1.00 88.25 93 GLU A CA 1
ATOM 752 C C . GLU A 1 93 ? -0.105 7.999 -15.414 1.00 88.25 93 GLU A C 1
ATOM 754 O O . GLU A 1 93 ? 0.618 7.421 -16.225 1.00 88.25 93 GLU A O 1
ATOM 759 N N . ASN A 1 94 ? -1.356 7.576 -15.178 1.00 89.56 94 ASN A N 1
ATOM 760 C CA . ASN A 1 94 ? -1.993 6.378 -15.735 1.00 89.56 94 ASN A CA 1
ATOM 761 C C . ASN A 1 94 ? -1.218 5.081 -15.461 1.00 89.56 94 ASN A C 1
ATOM 763 O O . ASN A 1 94 ? -1.268 4.144 -16.263 1.00 89.56 94 ASN A O 1
ATOM 767 N N . ALA A 1 95 ? -0.515 5.012 -14.329 1.00 89.69 95 ALA A N 1
ATOM 768 C CA . ALA A 1 95 ? 0.298 3.867 -13.946 1.00 89.69 95 ALA A CA 1
ATOM 769 C C . ALA A 1 95 ? -0.227 3.188 -12.672 1.00 89.69 95 ALA A C 1
ATOM 771 O O . ALA A 1 95 ? -0.761 3.833 -11.773 1.00 89.69 95 ALA A O 1
ATOM 772 N N . ILE A 1 96 ? -0.080 1.867 -12.606 1.00 91.88 96 ILE A N 1
ATOM 773 C CA . ILE A 1 96 ? -0.362 1.032 -11.434 1.00 91.88 96 ILE A CA 1
ATOM 774 C C . ILE A 1 96 ? 0.977 0.686 -10.796 1.00 91.88 96 ILE A C 1
ATOM 776 O O . ILE A 1 96 ? 1.880 0.272 -11.521 1.00 91.88 96 ILE A O 1
ATOM 780 N N . HIS A 1 97 ? 1.097 0.792 -9.473 1.00 92.31 97 HIS A N 1
ATOM 781 C CA . HIS A 1 97 ? 2.336 0.495 -8.754 1.00 92.31 97 HIS A CA 1
ATOM 782 C C . HIS A 1 97 ? 2.668 -1.004 -8.735 1.00 92.31 97 HIS A C 1
ATOM 784 O O . HIS A 1 97 ? 3.815 -1.379 -8.972 1.00 92.31 97 HIS A O 1
ATOM 790 N N . ARG A 1 98 ? 1.666 -1.862 -8.479 1.00 90.94 98 ARG A N 1
ATOM 791 C CA . ARG A 1 98 ? 1.719 -3.342 -8.529 1.00 90.94 98 ARG A CA 1
ATOM 792 C C . ARG A 1 98 ? 2.531 -4.049 -7.440 1.00 90.94 98 ARG A C 1
ATOM 794 O O . ARG A 1 98 ? 2.293 -5.230 -7.217 1.00 90.94 98 ARG A O 1
ATOM 801 N N . ASP A 1 99 ? 3.432 -3.350 -6.751 1.00 91.94 99 ASP A N 1
ATOM 802 C CA . ASP A 1 99 ? 4.231 -3.910 -5.644 1.00 91.94 99 ASP A CA 1
ATOM 803 C C . ASP A 1 99 ? 4.256 -3.015 -4.386 1.00 91.94 99 ASP A C 1
ATOM 805 O O . ASP A 1 99 ? 5.304 -2.668 -3.838 1.00 91.94 99 ASP A O 1
ATOM 809 N N . LEU A 1 100 ? 3.081 -2.543 -3.958 1.00 95.00 100 LEU A N 1
ATOM 810 C CA . LEU A 1 100 ? 2.968 -1.744 -2.735 1.00 95.00 100 LEU A CA 1
ATOM 811 C C . LEU A 1 100 ? 3.038 -2.631 -1.493 1.00 95.00 100 LEU A C 1
ATOM 813 O O . LEU A 1 100 ? 2.153 -3.444 -1.240 1.00 95.00 100 LEU A O 1
ATOM 817 N N . HIS A 1 101 ? 4.058 -2.405 -0.673 1.00 95.94 101 HIS A N 1
ATOM 818 C CA . HIS A 1 101 ? 4.206 -3.003 0.649 1.00 95.94 101 HIS A CA 1
ATOM 819 C C . HIS A 1 101 ? 5.103 -2.125 1.527 1.00 95.94 101 HIS A C 1
ATOM 821 O O . HIS A 1 101 ? 5.821 -1.263 1.025 1.00 95.94 101 HIS A O 1
ATOM 827 N N . SER A 1 102 ? 5.135 -2.361 2.840 1.00 96.25 102 SER A N 1
ATOM 828 C CA . SER A 1 102 ? 5.865 -1.492 3.781 1.00 96.25 102 SER A CA 1
ATOM 829 C C . SER A 1 102 ? 7.368 -1.385 3.516 1.00 96.25 102 SER A C 1
ATOM 831 O O . SER A 1 102 ? 7.956 -0.343 3.770 1.00 96.25 102 SER A O 1
ATOM 833 N N . GLY A 1 103 ? 7.993 -2.420 2.946 1.00 93.56 103 GLY A N 1
ATOM 834 C CA . GLY A 1 103 ? 9.394 -2.354 2.496 1.00 93.56 103 GLY A CA 1
ATOM 835 C C . GLY A 1 103 ? 9.658 -1.417 1.302 1.00 93.56 103 GLY A C 1
ATOM 836 O O . GLY A 1 103 ? 10.799 -1.026 1.092 1.00 93.56 103 GLY A O 1
ATOM 837 N N . ASN A 1 104 ? 8.622 -1.037 0.545 1.00 93.19 104 ASN A N 1
ATOM 838 C CA . ASN A 1 104 ? 8.705 -0.080 -0.561 1.00 93.19 104 ASN A CA 1
ATOM 839 C C . ASN A 1 104 ? 8.189 1.310 -0.159 1.00 93.19 104 ASN A C 1
ATOM 841 O O . ASN A 1 104 ? 8.194 2.220 -0.984 1.00 93.19 104 ASN A O 1
ATOM 845 N N . ILE A 1 105 ? 7.808 1.511 1.105 1.00 95.19 105 ILE A N 1
ATOM 846 C CA . ILE A 1 105 ? 7.529 2.835 1.661 1.00 95.19 105 ILE A CA 1
ATOM 847 C C . ILE A 1 105 ? 8.759 3.279 2.447 1.00 95.19 105 ILE A C 1
ATOM 849 O O . ILE A 1 105 ? 9.131 2.637 3.426 1.00 95.19 105 ILE A O 1
ATOM 853 N N . LEU A 1 106 ? 9.397 4.365 2.023 1.00 92.94 106 LEU A N 1
ATOM 854 C CA . LEU A 1 106 ? 10.515 4.959 2.748 1.00 92.94 106 LEU A CA 1
ATOM 855 C C . LEU A 1 106 ? 10.018 6.033 3.708 1.00 92.94 106 LEU A C 1
ATOM 857 O O . LEU A 1 106 ? 9.053 6.737 3.418 1.00 92.94 106 LEU A O 1
ATOM 861 N N . PHE A 1 107 ? 10.698 6.166 4.841 1.00 90.06 107 PHE A N 1
ATOM 862 C CA . PHE A 1 107 ? 10.330 7.101 5.894 1.00 90.06 107 PHE A CA 1
ATOM 863 C C . PHE A 1 107 ? 11.494 8.039 6.216 1.00 90.06 107 PHE A C 1
ATOM 865 O O . PHE A 1 107 ? 12.636 7.598 6.383 1.00 90.06 107 PHE A O 1
ATOM 872 N N . MET A 1 108 ? 11.193 9.334 6.292 1.00 89.00 108 MET A N 1
ATOM 873 C CA . MET A 1 108 ? 12.120 10.373 6.733 1.00 89.00 108 MET A CA 1
ATOM 874 C C . MET A 1 108 ? 11.699 10.835 8.124 1.00 89.00 108 MET A C 1
ATOM 876 O O . MET A 1 108 ? 10.658 11.471 8.281 1.00 89.00 108 MET A O 1
ATOM 880 N N . VAL A 1 109 ? 12.502 10.490 9.130 1.00 84.81 109 VAL A N 1
ATOM 881 C CA . VAL A 1 109 ? 12.158 10.645 10.550 1.00 84.81 109 VAL A CA 1
ATOM 882 C C . VAL A 1 109 ? 12.083 12.114 10.937 1.00 84.81 109 VAL A C 1
ATOM 884 O O . VAL A 1 109 ? 11.123 12.517 11.585 1.00 84.81 109 VAL A O 1
ATOM 887 N N . PHE A 1 110 ? 13.055 12.918 10.498 1.00 84.25 110 PHE A N 1
ATOM 888 C CA . PHE A 1 110 ? 13.118 14.341 10.841 1.00 84.25 110 PHE A CA 1
ATOM 889 C C . PHE A 1 110 ? 11.862 15.108 10.405 1.00 84.25 110 PHE A C 1
ATOM 891 O O . PHE A 1 110 ? 11.321 15.896 11.172 1.00 84.25 110 PHE A O 1
ATOM 898 N N . ASP A 1 111 ? 11.362 14.818 9.204 1.00 82.50 111 ASP A N 1
ATOM 899 C CA . ASP A 1 111 ? 10.170 15.470 8.658 1.00 82.50 111 ASP A CA 1
ATOM 900 C C . ASP A 1 111 ? 8.870 14.708 8.951 1.00 82.50 111 ASP A C 1
ATOM 902 O O . ASP A 1 111 ? 7.793 15.180 8.597 1.00 82.50 111 ASP A O 1
ATOM 906 N N . SER A 1 112 ? 8.960 13.513 9.544 1.00 86.81 112 SER A N 1
ATOM 907 C CA . SER A 1 112 ? 7.834 12.584 9.720 1.00 86.81 112 SER A CA 1
ATOM 908 C C . SER A 1 112 ? 7.044 12.330 8.427 1.00 86.81 112 SER A C 1
ATOM 910 O O . SER A 1 112 ? 5.817 12.240 8.446 1.00 86.81 112 SER A O 1
ATOM 912 N N . ARG A 1 113 ? 7.749 12.224 7.292 1.00 89.12 113 ARG A N 1
ATOM 913 C CA . ARG A 1 113 ? 7.152 12.062 5.956 1.00 89.12 113 ARG A CA 1
ATOM 914 C C . ARG A 1 113 ? 7.391 10.675 5.384 1.00 89.12 113 ARG A C 1
ATOM 916 O O . ARG A 1 113 ? 8.496 10.133 5.481 1.00 89.12 113 ARG A O 1
ATOM 923 N N . SER A 1 114 ? 6.360 10.141 4.734 1.00 92.50 114 SER A N 1
ATOM 924 C CA . SER A 1 114 ? 6.417 8.855 4.030 1.00 92.50 114 SER A CA 1
ATOM 925 C C . SER A 1 114 ? 6.454 9.046 2.516 1.00 92.50 114 SER A C 1
ATOM 927 O O . SER A 1 114 ? 5.736 9.880 1.971 1.00 92.50 114 SER A O 1
ATOM 929 N N . PHE A 1 115 ? 7.252 8.233 1.829 1.00 90.69 115 PHE A N 1
ATOM 930 C CA . PHE A 1 115 ? 7.431 8.291 0.380 1.00 90.69 115 PHE A CA 1
ATOM 931 C C . PHE A 1 115 ? 7.267 6.906 -0.230 1.00 90.69 115 PHE A C 1
ATOM 933 O O . PHE A 1 115 ? 7.808 5.925 0.286 1.00 90.69 115 PHE A O 1
ATOM 940 N N . ILE A 1 116 ? 6.578 6.819 -1.365 1.00 91.44 116 ILE A N 1
ATOM 941 C CA . ILE A 1 116 ? 6.603 5.592 -2.165 1.00 91.44 116 ILE A CA 1
ATOM 942 C C . ILE A 1 116 ? 7.956 5.502 -2.879 1.00 91.44 116 ILE A C 1
ATOM 944 O O . ILE A 1 116 ? 8.453 6.471 -3.461 1.00 91.44 116 ILE A O 1
ATOM 948 N N . SER A 1 117 ? 8.543 4.313 -2.837 1.00 85.88 117 SER A N 1
ATOM 949 C CA . SER A 1 117 ? 9.739 3.933 -3.579 1.00 85.88 117 SER A CA 1
ATOM 950 C C . SER A 1 117 ? 9.466 2.698 -4.430 1.00 85.88 117 SER A C 1
ATOM 952 O O . SER A 1 117 ? 8.416 2.082 -4.316 1.00 85.88 117 SER A O 1
ATOM 954 N N . ASP A 1 118 ? 10.447 2.331 -5.250 1.00 78.50 118 ASP A N 1
ATOM 955 C CA . ASP A 1 118 ? 10.405 1.166 -6.136 1.00 78.50 118 ASP A CA 1
ATOM 956 C C . ASP A 1 118 ? 9.238 1.149 -7.127 1.00 78.50 118 ASP A C 1
ATOM 958 O O . ASP A 1 118 ? 8.238 0.452 -6.983 1.00 78.50 118 ASP A O 1
ATOM 962 N N . LEU A 1 119 ? 9.422 1.895 -8.213 1.00 80.38 119 LEU A N 1
ATOM 963 C CA . LEU A 1 119 ? 8.488 1.897 -9.334 1.00 80.38 119 LEU A CA 1
ATOM 964 C C . LEU A 1 119 ? 8.864 0.839 -10.386 1.00 80.38 119 LEU A C 1
ATOM 966 O O . LEU A 1 119 ? 8.538 1.009 -11.559 1.00 80.38 119 LEU A O 1
ATOM 970 N N . GLY A 1 120 ? 9.559 -0.239 -10.002 1.00 71.88 120 GLY A N 1
ATOM 971 C CA . GLY A 1 120 ? 10.080 -1.220 -10.957 1.00 71.88 120 GLY A CA 1
ATOM 972 C C . GLY A 1 120 ? 9.027 -2.041 -11.685 1.00 71.88 120 GLY A C 1
ATOM 973 O O . GLY A 1 120 ? 9.153 -2.324 -12.875 1.00 71.88 120 GLY A O 1
ATOM 974 N N . PHE A 1 121 ? 7.921 -2.334 -11.011 1.00 76.69 121 PHE A N 1
ATOM 975 C CA . PHE A 1 121 ? 6.767 -2.968 -11.644 1.00 76.69 121 PHE A CA 1
ATOM 976 C C . PHE A 1 121 ? 5.770 -1.952 -12.209 1.00 76.69 121 PHE A C 1
ATOM 978 O O . PHE A 1 121 ? 4.842 -2.349 -12.919 1.00 76.69 121 PHE A O 1
ATOM 985 N N . CYS A 1 122 ? 5.972 -0.659 -11.935 1.00 83.38 122 CYS A N 1
ATOM 986 C CA . CYS A 1 122 ? 5.002 0.390 -12.203 1.00 83.38 122 CYS A CA 1
ATOM 987 C C . CYS A 1 122 ? 4.745 0.547 -13.699 1.00 83.38 122 CYS A C 1
ATOM 989 O O . CYS A 1 122 ? 5.675 0.789 -14.459 1.00 83.38 122 CYS A O 1
ATOM 991 N N . GLY A 1 123 ? 3.493 0.441 -14.137 1.00 82.44 123 GLY A N 1
ATOM 992 C CA . GLY A 1 123 ? 3.175 0.534 -15.557 1.00 82.44 123 GLY A CA 1
ATOM 993 C C . GLY A 1 123 ? 1.691 0.687 -15.852 1.00 82.44 123 GLY A C 1
ATOM 994 O O . GLY A 1 123 ? 0.866 0.583 -14.943 1.00 82.44 123 GLY A O 1
ATOM 995 N N . PRO A 1 124 ? 1.327 0.945 -17.118 1.00 81.19 124 PRO A N 1
ATOM 996 C CA . PRO A 1 124 ? -0.047 1.258 -17.460 1.00 81.19 124 PRO A CA 1
ATOM 997 C C . PRO A 1 124 ? -0.950 0.031 -17.327 1.00 81.19 124 PRO A C 1
ATOM 999 O O . PRO A 1 124 ? -0.543 -1.098 -17.617 1.00 81.19 124 PRO A O 1
ATOM 1002 N N . ALA A 1 125 ? -2.196 0.263 -16.915 1.00 79.81 125 ALA A N 1
ATOM 1003 C CA . ALA A 1 125 ? -3.183 -0.792 -16.680 1.00 79.81 125 ALA A CA 1
ATOM 1004 C C . ALA A 1 125 ? -3.425 -1.682 -17.908 1.00 79.81 125 ALA A C 1
ATOM 1006 O O . ALA A 1 125 ? -3.551 -2.891 -17.780 1.00 79.81 125 ALA A O 1
ATOM 1007 N N . ASN A 1 126 ? -3.396 -1.092 -19.104 1.00 78.50 126 ASN A N 1
ATOM 1008 C CA . ASN A 1 126 ? -3.614 -1.786 -20.374 1.00 78.50 126 ASN A CA 1
ATOM 1009 C C . ASN A 1 126 ? -2.406 -2.600 -20.881 1.00 78.50 126 ASN A C 1
ATOM 1011 O O . ASN A 1 126 ? -2.456 -3.138 -21.986 1.00 78.50 126 ASN A O 1
ATOM 1015 N N . LYS A 1 127 ? -1.306 -2.662 -20.121 1.00 79.00 127 LYS A N 1
ATOM 1016 C CA . LYS A 1 127 ? -0.147 -3.517 -20.416 1.00 79.00 127 LYS A CA 1
ATOM 1017 C C . LYS A 1 127 ? 0.083 -4.465 -19.238 1.00 79.00 127 LYS A C 1
ATOM 1019 O O . LYS A 1 127 ? 0.913 -4.154 -18.371 1.00 79.00 127 LYS A O 1
ATOM 1024 N N . PRO A 1 128 ? -0.664 -5.580 -19.165 1.00 75.88 128 PRO A N 1
ATOM 1025 C CA . PRO A 1 128 ? -0.535 -6.535 -18.074 1.00 75.88 128 PRO A CA 1
ATOM 1026 C C . PRO A 1 128 ? 0.853 -7.187 -18.067 1.00 75.88 128 PRO A C 1
ATOM 1028 O O . PRO A 1 128 ? 1.513 -7.327 -19.101 1.00 75.88 128 PRO A O 1
ATOM 1031 N N . LEU A 1 129 ? 1.308 -7.575 -16.875 1.00 77.25 129 LEU A N 1
ATOM 1032 C CA . LEU A 1 129 ? 2.533 -8.354 -16.710 1.00 77.25 129 LEU A CA 1
ATOM 1033 C C . LEU A 1 129 ? 2.267 -9.822 -17.064 1.00 77.25 129 LEU A C 1
ATOM 1035 O O . LEU A 1 129 ? 1.159 -10.321 -16.901 1.00 77.25 129 LEU A O 1
ATOM 1039 N N . LYS A 1 130 ? 3.301 -10.526 -17.540 1.00 75.75 130 LYS A N 1
ATOM 1040 C CA . LYS A 1 130 ? 3.201 -11.951 -17.910 1.00 75.75 130 LYS A CA 1
ATOM 1041 C C . LYS A 1 130 ? 3.104 -12.894 -16.707 1.00 75.75 130 LYS A C 1
ATOM 1043 O O . LYS A 1 130 ? 2.681 -14.032 -16.869 1.00 75.75 130 LYS A O 1
ATOM 1048 N N . SER A 1 131 ? 3.516 -12.422 -15.535 1.00 79.19 131 SER A N 1
ATOM 1049 C CA . SER A 1 131 ? 3.543 -13.184 -14.291 1.00 79.19 131 SER A CA 1
ATOM 1050 C C . SER A 1 131 ? 2.959 -12.343 -13.165 1.00 79.19 131 SER A C 1
ATOM 1052 O O . SER A 1 131 ? 2.947 -11.112 -13.243 1.00 79.19 131 SER A O 1
ATOM 1054 N N . ILE A 1 132 ? 2.504 -13.010 -12.107 1.00 80.81 132 ILE A N 1
ATOM 1055 C CA . ILE A 1 132 ? 2.119 -12.347 -10.864 1.00 80.81 132 ILE A CA 1
ATOM 1056 C C . ILE A 1 132 ? 3.405 -11.937 -10.147 1.00 80.81 132 ILE A C 1
ATOM 1058 O O . ILE A 1 132 ? 4.253 -12.777 -9.844 1.00 80.81 132 ILE A O 1
ATOM 1062 N N . TYR A 1 133 ? 3.538 -10.642 -9.891 1.00 77.19 133 TYR A N 1
ATOM 1063 C CA . TYR A 1 133 ? 4.611 -10.069 -9.089 1.00 77.19 133 TYR A CA 1
ATOM 1064 C C . TYR A 1 133 ? 4.009 -9.408 -7.855 1.00 77.19 133 TYR A C 1
ATOM 1066 O O . TYR A 1 133 ? 2.886 -8.901 -7.905 1.00 77.19 133 TYR A O 1
ATOM 1074 N N . GLY A 1 134 ? 4.770 -9.415 -6.766 1.00 80.12 134 GLY A N 1
ATOM 1075 C CA . GLY A 1 134 ? 4.443 -8.692 -5.548 1.00 80.12 134 GLY A CA 1
ATOM 1076 C C . GLY A 1 134 ? 4.638 -9.512 -4.280 1.00 80.12 134 GLY A C 1
ATOM 1077 O O . GLY A 1 134 ? 4.895 -10.718 -4.309 1.00 80.12 134 GLY A O 1
ATOM 1078 N N . ASN A 1 135 ? 4.492 -8.845 -3.142 1.00 89.62 135 ASN A N 1
ATOM 1079 C CA . ASN A 1 135 ? 4.557 -9.477 -1.830 1.00 89.62 135 ASN A CA 1
ATOM 1080 C C . ASN A 1 135 ? 3.187 -10.060 -1.440 1.00 89.62 135 ASN A C 1
ATOM 1082 O O . ASN A 1 135 ? 2.247 -9.297 -1.218 1.00 89.62 135 ASN A O 1
ATOM 1086 N N . LEU A 1 136 ? 3.077 -11.395 -1.356 1.00 94.94 136 LEU A N 1
ATOM 1087 C CA . LEU A 1 136 ? 1.810 -12.149 -1.280 1.00 94.94 136 LEU A CA 1
ATOM 1088 C C . LEU A 1 136 ? 0.726 -11.545 -0.358 1.00 94.94 136 LEU A C 1
ATOM 1090 O O . LEU A 1 136 ? -0.400 -11.392 -0.829 1.00 94.94 136 LEU A O 1
ATOM 1094 N N . PRO A 1 137 ? 1.012 -11.133 0.895 1.00 96.56 137 PRO A N 1
ATOM 1095 C CA . PRO A 1 137 ? 0.007 -10.536 1.778 1.00 96.56 137 PRO A CA 1
ATOM 1096 C C . PRO A 1 137 ? -0.660 -9.263 1.238 1.00 96.56 137 PRO A C 1
ATOM 1098 O O . PRO A 1 137 ? -1.769 -8.943 1.654 1.00 96.56 137 PRO A O 1
ATOM 1101 N N . TYR A 1 138 ? 0.003 -8.539 0.333 1.00 97.81 138 TYR A N 1
ATOM 1102 C CA . TYR A 1 138 ? -0.441 -7.264 -0.241 1.00 97.81 138 TYR A CA 1
ATOM 1103 C C . TYR A 1 138 ? -1.074 -7.422 -1.627 1.00 97.81 138 TYR A C 1
ATOM 1105 O O . TYR A 1 138 ? -1.593 -6.443 -2.169 1.00 97.81 138 TYR A O 1
ATOM 1113 N N . ILE A 1 139 ? -1.037 -8.626 -2.209 1.00 97.12 139 ILE A N 1
ATOM 1114 C CA . ILE A 1 139 ? -1.594 -8.903 -3.534 1.00 97.12 139 ILE A CA 1
ATOM 1115 C C . ILE A 1 139 ? -3.111 -9.075 -3.416 1.00 97.12 139 ILE A C 1
ATOM 1117 O O . ILE A 1 139 ? -3.608 -9.848 -2.597 1.00 97.12 139 ILE A O 1
ATOM 1121 N N . ALA A 1 140 ? -3.852 -8.354 -4.256 1.00 97.75 140 ALA A N 1
ATOM 1122 C CA . ALA A 1 140 ? -5.306 -8.429 -4.296 1.00 97.75 140 ALA A CA 1
ATOM 1123 C C . ALA A 1 140 ? -5.797 -9.820 -4.756 1.00 97.75 140 ALA A C 1
ATOM 1125 O O . ALA A 1 140 ? -5.173 -10.428 -5.630 1.00 97.75 140 ALA A O 1
ATOM 1126 N N . PRO A 1 141 ? -6.920 -10.337 -4.222 1.00 97.81 141 PRO A N 1
ATOM 1127 C CA . PRO A 1 141 ? -7.382 -11.701 -4.491 1.00 97.81 141 PRO A CA 1
ATOM 1128 C C . PRO A 1 141 ? -7.644 -11.974 -5.976 1.00 97.81 141 PRO A C 1
ATOM 1130 O O . PRO A 1 141 ? -7.355 -13.064 -6.460 1.00 97.81 141 PRO A O 1
ATOM 1133 N N . GLU A 1 142 ? -8.134 -10.986 -6.728 1.00 97.06 142 GLU A N 1
ATOM 1134 C CA . GLU A 1 142 ? -8.325 -11.104 -8.174 1.00 97.06 142 GLU A CA 1
ATOM 1135 C C . GLU A 1 142 ? -7.001 -11.300 -8.927 1.00 97.06 142 GLU A C 1
ATOM 1137 O O . GLU A 1 142 ? -6.955 -12.041 -9.906 1.00 97.06 142 GLU A O 1
ATOM 1142 N N . VAL A 1 143 ? -5.920 -10.690 -8.441 1.00 95.69 143 VAL A N 1
ATOM 1143 C CA . VAL A 1 143 ? -4.586 -10.806 -9.037 1.00 95.69 143 VAL A CA 1
ATOM 1144 C C . VAL A 1 143 ? -3.984 -12.173 -8.720 1.00 95.69 143 VAL A C 1
ATOM 1146 O O . VAL A 1 143 ? -3.363 -12.776 -9.590 1.00 95.69 143 VAL A O 1
ATOM 1149 N N . ILE A 1 144 ? -4.222 -12.705 -7.514 1.00 95.94 144 ILE A N 1
ATOM 1150 C CA . ILE A 1 144 ? -3.780 -14.054 -7.114 1.00 95.94 144 ILE A CA 1
ATOM 1151 C C . ILE A 1 144 ? -4.343 -15.125 -8.061 1.00 95.94 144 ILE A C 1
ATOM 1153 O O . ILE A 1 144 ? -3.621 -16.043 -8.441 1.00 95.94 144 ILE A O 1
ATOM 1157 N N . ILE A 1 145 ? -5.605 -14.995 -8.485 1.00 94.06 145 ILE A N 1
ATOM 1158 C CA . ILE A 1 145 ? -6.240 -15.926 -9.437 1.00 94.06 145 ILE A CA 1
ATOM 1159 C C . ILE A 1 145 ? -5.923 -15.613 -10.911 1.00 94.06 145 ILE A C 1
ATOM 1161 O O . ILE A 1 145 ? -6.576 -16.143 -11.808 1.00 94.06 145 ILE A O 1
ATOM 1165 N N . GLY A 1 146 ? -4.948 -14.740 -11.177 1.00 90.88 146 GLY A N 1
ATOM 1166 C CA . GLY A 1 146 ? -4.456 -14.448 -12.523 1.00 90.88 146 GLY A CA 1
ATOM 1167 C C . GLY A 1 146 ? -5.270 -13.426 -13.317 1.00 90.88 146 GLY A C 1
ATOM 1168 O O . GLY A 1 146 ? -5.047 -13.302 -14.521 1.00 90.88 146 GLY A O 1
ATOM 1169 N N . LYS A 1 147 ? -6.196 -12.679 -12.695 1.00 91.50 147 LYS A N 1
ATOM 1170 C CA . LYS A 1 147 ? -6.805 -11.516 -13.363 1.00 91.50 147 LYS A CA 1
ATOM 1171 C C . LYS A 1 147 ? -5.804 -10.363 -13.425 1.00 91.50 147 LYS A C 1
ATOM 1173 O O . LYS A 1 147 ? -4.872 -10.269 -12.627 1.00 91.50 147 LYS A O 1
ATOM 1178 N N . GLU A 1 148 ? -6.016 -9.471 -14.386 1.00 89.44 148 GLU A N 1
ATOM 1179 C CA . GLU A 1 148 ? -5.143 -8.320 -14.596 1.00 89.44 148 GLU A CA 1
ATOM 1180 C C . GLU A 1 148 ? -5.111 -7.398 -13.370 1.00 89.44 148 GLU A C 1
ATOM 1182 O O . GLU A 1 148 ? -6.131 -7.132 -12.728 1.00 89.44 148 GLU A O 1
ATOM 1187 N N . GLN A 1 149 ? -3.921 -6.881 -13.063 1.00 91.31 149 GLN A N 1
ATOM 1188 C CA . GLN A 1 149 ? -3.753 -5.827 -12.068 1.00 91.31 149 GLN A CA 1
ATOM 1189 C C . GLN A 1 149 ? -4.424 -4.543 -12.558 1.00 91.31 149 GLN A C 1
ATOM 1191 O O . GLN A 1 149 ? -4.297 -4.158 -13.720 1.00 91.31 149 GLN A O 1
ATOM 1196 N N . THR A 1 150 ? -5.098 -3.845 -11.649 1.00 94.81 150 THR A N 1
ATOM 1197 C CA . THR A 1 150 ? -5.827 -2.604 -11.939 1.00 94.81 150 THR A CA 1
ATOM 1198 C C . THR A 1 150 ? -5.461 -1.529 -10.921 1.00 94.81 150 THR A C 1
ATOM 1200 O O . THR A 1 150 ? -4.846 -1.808 -9.895 1.00 94.81 150 THR A O 1
ATOM 1203 N N . PHE A 1 151 ? -5.903 -0.288 -11.120 1.00 97.12 151 PHE A N 1
ATOM 1204 C CA . PHE A 1 151 ? -5.784 0.725 -10.063 1.00 97.12 151 PHE A CA 1
ATOM 1205 C C . PHE A 1 151 ? -6.420 0.254 -8.741 1.00 97.12 151 PHE A C 1
ATOM 1207 O O . PHE A 1 151 ? -5.917 0.568 -7.668 1.00 97.12 151 PHE A O 1
ATOM 1214 N N . LYS A 1 152 ? -7.481 -0.567 -8.805 1.00 98.12 152 LYS A N 1
ATOM 1215 C CA . LYS A 1 152 ? -8.161 -1.138 -7.632 1.00 98.12 152 LYS A CA 1
ATOM 1216 C C . LYS A 1 152 ? -7.344 -2.214 -6.917 1.00 98.12 152 LYS A C 1
ATOM 1218 O O . LYS A 1 152 ? -7.598 -2.444 -5.733 1.00 98.12 152 LYS A O 1
ATOM 1223 N N . SER A 1 153 ? -6.378 -2.858 -7.576 1.00 97.38 153 SER A N 1
ATOM 1224 C CA . SER A 1 153 ? -5.474 -3.783 -6.884 1.00 97.38 153 SER A CA 1
ATOM 1225 C C . SER A 1 153 ? -4.468 -3.034 -6.008 1.00 97.38 153 SER A C 1
ATOM 1227 O O . SER A 1 153 ? -4.207 -3.487 -4.900 1.00 97.38 153 SER A O 1
ATOM 1229 N N . ASP A 1 154 ? -4.001 -1.845 -6.414 1.00 97.75 154 ASP A N 1
ATOM 1230 C CA . ASP A 1 154 ? -3.180 -1.002 -5.525 1.00 97.75 154 ASP A CA 1
ATOM 1231 C C . ASP A 1 154 ? -3.977 -0.544 -4.288 1.00 97.75 154 ASP A C 1
ATOM 1233 O O . ASP A 1 154 ? -3.434 -0.481 -3.186 1.00 97.75 154 ASP A O 1
ATOM 1237 N N . ILE A 1 155 ? -5.284 -0.273 -4.434 1.00 98.75 155 ILE A N 1
ATOM 1238 C CA . ILE A 1 155 ? -6.163 0.086 -3.303 1.00 98.75 155 ILE A CA 1
ATOM 1239 C C . ILE A 1 155 ? -6.247 -1.046 -2.268 1.00 98.75 155 ILE A C 1
ATOM 1241 O O . ILE A 1 155 ? -6.262 -0.785 -1.065 1.00 98.75 155 ILE A O 1
ATOM 1245 N N . TYR A 1 156 ? -6.238 -2.304 -2.713 1.00 98.75 156 TYR A N 1
ATOM 1246 C CA . TYR A 1 156 ? -6.159 -3.447 -1.804 1.00 98.75 156 TYR A CA 1
ATOM 1247 C C . TYR A 1 156 ? -4.831 -3.463 -1.035 1.00 98.75 156 TYR A C 1
ATOM 1249 O O . TYR A 1 156 ? -4.820 -3.649 0.183 1.00 98.75 156 TYR A O 1
ATOM 1257 N N . SER A 1 157 ? -3.708 -3.206 -1.713 1.00 98.44 157 SER A N 1
ATOM 1258 C CA . SER A 1 157 ? -2.396 -3.120 -1.062 1.00 98.44 157 SER A CA 1
ATOM 1259 C C . SER A 1 157 ? -2.337 -1.989 -0.024 1.00 98.44 157 SER A C 1
ATOM 1261 O O . SER A 1 157 ? -1.746 -2.168 1.042 1.00 98.44 157 SER A O 1
ATOM 1263 N N . ILE A 1 158 ? -3.018 -0.860 -0.270 1.00 98.62 158 ILE A N 1
ATOM 1264 C CA . ILE A 1 158 ? -3.186 0.215 0.723 1.00 98.62 158 ILE A CA 1
ATOM 1265 C C . ILE A 1 158 ? -3.921 -0.285 1.967 1.00 98.62 158 ILE A C 1
ATOM 1267 O O . ILE A 1 158 ? -3.510 0.041 3.075 1.00 98.62 158 ILE A O 1
ATOM 1271 N N . ALA A 1 159 ? -4.956 -1.113 1.829 1.00 98.75 159 ALA A N 1
ATOM 1272 C CA . ALA A 1 159 ? -5.647 -1.681 2.987 1.00 98.75 159 ALA A CA 1
ATOM 1273 C C . ALA A 1 159 ? -4.724 -2.562 3.848 1.00 98.75 159 ALA A C 1
ATOM 1275 O O . ALA A 1 159 ? -4.791 -2.528 5.076 1.00 98.75 159 ALA A O 1
ATOM 1276 N N . MET A 1 160 ? -3.829 -3.322 3.212 1.00 98.69 160 MET A N 1
ATOM 1277 C CA . MET A 1 160 ? -2.835 -4.142 3.912 1.00 98.69 160 MET A CA 1
ATOM 1278 C C . MET A 1 160 ? -1.784 -3.283 4.622 1.00 98.69 160 MET A C 1
ATOM 1280 O O . MET A 1 160 ? -1.421 -3.581 5.759 1.00 98.69 160 MET A O 1
ATOM 1284 N N . LEU A 1 161 ? -1.365 -2.173 4.007 1.00 98.69 161 LEU A N 1
ATOM 1285 C CA . LEU A 1 161 ?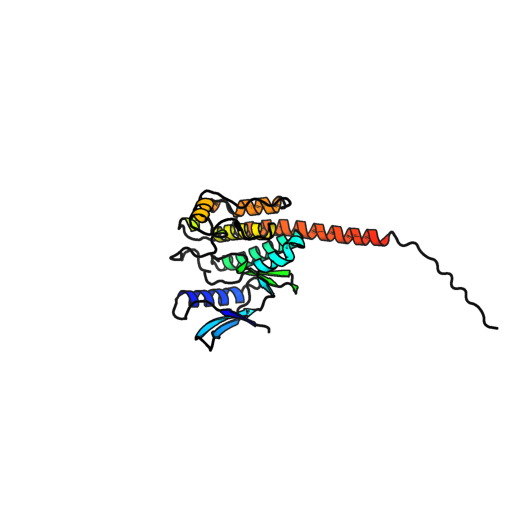 -0.529 -1.157 4.654 1.00 98.69 161 LEU A CA 1
ATOM 1286 C C . LEU A 1 161 ? -1.242 -0.497 5.840 1.00 98.69 161 LEU A C 1
ATOM 1288 O O . LEU A 1 161 ? -0.642 -0.349 6.900 1.00 98.69 161 LEU A O 1
ATOM 1292 N N . MET A 1 162 ? -2.524 -0.144 5.700 1.00 98.75 162 MET A N 1
ATOM 1293 C CA . MET A 1 162 ? -3.330 0.401 6.797 1.00 98.75 162 MET A CA 1
ATOM 1294 C C . MET A 1 162 ? -3.392 -0.580 7.976 1.00 98.75 162 MET A C 1
ATOM 1296 O O . MET A 1 162 ? -3.186 -0.201 9.131 1.00 98.75 162 MET A O 1
ATOM 1300 N N . TRP A 1 163 ? -3.604 -1.867 7.694 1.00 98.69 163 TRP A N 1
ATOM 1301 C CA . TRP A 1 163 ? -3.611 -2.894 8.731 1.00 98.69 163 TRP A CA 1
ATOM 1302 C C . TRP A 1 163 ? -2.242 -3.054 9.410 1.00 98.69 163 TRP A C 1
ATOM 1304 O O . TRP A 1 163 ? -2.160 -3.167 10.634 1.00 98.69 163 TRP A O 1
ATOM 1314 N N . GLU A 1 164 ? -1.152 -3.033 8.642 1.00 98.56 164 GLU A N 1
ATOM 1315 C CA . GLU A 1 164 ? 0.212 -3.110 9.175 1.00 98.56 164 GLU A CA 1
ATOM 1316 C C . GLU A 1 164 ? 0.565 -1.895 10.040 1.00 98.56 164 GLU A C 1
ATOM 1318 O O . GLU A 1 164 ? 1.126 -2.060 11.119 1.00 98.56 164 GLU A O 1
ATOM 1323 N N . ILE A 1 165 ? 0.174 -0.685 9.634 1.00 98.31 165 ILE A N 1
ATOM 1324 C CA . ILE A 1 165 ? 0.364 0.542 10.425 1.00 98.31 165 ILE A CA 1
ATOM 1325 C C . ILE A 1 165 ? -0.437 0.476 11.731 1.00 98.31 165 ILE A C 1
ATOM 1327 O O . ILE A 1 165 ? 0.054 0.870 12.790 1.00 98.31 165 ILE A O 1
ATOM 1331 N N . SER A 1 166 ? -1.661 -0.054 11.679 1.00 98.00 166 SER A N 1
ATOM 1332 C CA . SER A 1 166 ? -2.491 -0.260 12.866 1.00 98.00 166 SER A CA 1
ATOM 1333 C C . SER A 1 166 ? -1.890 -1.293 13.825 1.00 98.00 166 SER A C 1
ATOM 1335 O O . SER A 1 166 ? -1.888 -1.069 15.037 1.00 98.00 166 SER A O 1
ATOM 1337 N N . SER A 1 167 ? -1.376 -2.409 13.309 1.00 97.19 167 SER A N 1
ATOM 1338 C CA . SER A 1 167 ? -0.917 -3.548 14.116 1.00 97.19 167 SER A CA 1
ATOM 1339 C C . SER A 1 167 ? 0.559 -3.507 14.505 1.00 97.19 167 SER A C 1
ATOM 1341 O O . SER A 1 167 ? 0.953 -4.200 15.444 1.00 97.19 167 SER A O 1
ATOM 1343 N N . GLY A 1 168 ? 1.371 -2.738 13.778 1.00 96.81 168 GLY A N 1
ATOM 1344 C CA . GLY A 1 168 ? 2.827 -2.719 13.899 1.00 96.81 168 GLY A CA 1
ATOM 1345 C C . GLY A 1 168 ? 3.501 -3.974 13.350 1.00 96.81 168 GLY A C 1
ATOM 1346 O O . GLY A 1 168 ? 4.690 -4.184 13.587 1.00 96.81 168 GLY A O 1
ATOM 1347 N N . ARG A 1 169 ? 2.753 -4.851 12.668 1.00 95.69 169 ARG A N 1
ATOM 1348 C CA . ARG A 1 169 ? 3.222 -6.167 12.225 1.00 95.69 169 ARG A CA 1
ATOM 1349 C C . ARG A 1 169 ? 2.858 -6.415 10.761 1.00 95.69 169 ARG A C 1
ATOM 1351 O O . ARG A 1 169 ? 1.790 -5.993 10.325 1.00 95.69 169 ARG A O 1
ATOM 1358 N N . PRO A 1 170 ? 3.687 -7.164 10.016 1.00 95.88 170 PRO A N 1
ATOM 1359 C CA . PRO A 1 170 ? 3.347 -7.609 8.671 1.00 95.88 170 PRO A CA 1
ATOM 1360 C C . PRO A 1 170 ? 2.002 -8.359 8.621 1.00 95.88 170 PRO A C 1
ATOM 1362 O O . PRO A 1 170 ? 1.734 -9.181 9.509 1.00 95.88 170 PRO A O 1
ATOM 1365 N N . PRO A 1 171 ? 1.164 -8.133 7.591 1.00 96.94 171 PRO A N 1
ATOM 1366 C CA . PRO A 1 171 ? -0.069 -8.888 7.409 1.00 96.94 171 PRO A CA 1
ATOM 1367 C C . PRO A 1 171 ? 0.239 -10.376 7.264 1.00 96.94 171 PRO A C 1
ATOM 1369 O O . PRO A 1 171 ? 1.192 -10.755 6.589 1.00 96.94 171 PRO A O 1
ATOM 1372 N N . PHE A 1 172 ? -0.565 -11.209 7.926 1.00 96.38 172 PHE A N 1
ATOM 1373 C CA . PHE A 1 172 ? -0.402 -12.666 7.942 1.00 96.38 172 PHE A CA 1
ATOM 1374 C C . PHE A 1 172 ? 0.957 -13.175 8.461 1.00 96.38 172 PHE A C 1
ATOM 1376 O O . PHE A 1 172 ? 1.337 -14.288 8.133 1.00 96.38 172 PHE A O 1
ATOM 1383 N N . ILE A 1 173 ? 1.642 -12.438 9.349 1.00 93.50 173 ILE A N 1
ATOM 1384 C CA . ILE A 1 173 ? 2.942 -12.843 9.939 1.00 93.50 173 ILE A CA 1
ATOM 1385 C C . ILE A 1 173 ? 2.992 -14.275 10.516 1.00 93.50 173 ILE A C 1
ATOM 1387 O O . ILE A 1 173 ? 4.057 -14.878 10.562 1.00 93.50 173 ILE A O 1
ATOM 1391 N N . ASN A 1 174 ? 1.855 -14.822 10.955 1.00 92.00 174 ASN A N 1
ATOM 1392 C CA . ASN A 1 174 ? 1.765 -16.171 11.526 1.00 92.00 174 ASN A CA 1
ATOM 1393 C C . ASN A 1 174 ? 1.461 -17.266 10.484 1.00 92.00 174 ASN A C 1
ATOM 1395 O O . ASN A 1 174 ? 1.173 -18.396 10.869 1.00 92.00 174 ASN A O 1
ATOM 1399 N N . TYR A 1 175 ? 1.451 -16.932 9.195 1.00 92.94 175 TYR A N 1
ATOM 1400 C CA . TYR A 1 175 ? 1.211 -17.862 8.098 1.00 92.94 175 TYR A CA 1
ATOM 1401 C C . TYR A 1 175 ? 2.481 -18.015 7.271 1.00 92.94 175 TYR A C 1
ATOM 1403 O O . TYR A 1 175 ? 3.236 -17.063 7.079 1.00 92.94 175 TYR A O 1
ATOM 1411 N N . GLU A 1 176 ? 2.683 -19.202 6.715 1.00 91.88 176 GLU A N 1
ATOM 1412 C CA . GLU A 1 176 ? 3.664 -19.377 5.653 1.00 91.88 176 GLU A CA 1
ATOM 1413 C C . GLU A 1 176 ? 3.173 -18.685 4.378 1.00 91.88 176 GLU A C 1
ATOM 1415 O O . GLU A 1 176 ? 2.009 -18.800 3.993 1.00 91.88 176 GLU A O 1
ATOM 1420 N N . HIS A 1 177 ? 4.058 -17.949 3.706 1.00 91.12 177 HIS A N 1
ATOM 1421 C CA . HIS A 1 177 ? 3.724 -17.224 2.479 1.00 91.12 177 HIS A CA 1
ATOM 1422 C C . HIS A 1 177 ? 3.771 -18.163 1.266 1.00 91.12 177 HIS A C 1
ATOM 1424 O O . HIS A 1 177 ? 4.633 -18.044 0.397 1.00 91.12 177 HIS A O 1
ATOM 1430 N N . ASN A 1 178 ? 2.859 -19.129 1.246 1.00 92.75 178 ASN A N 1
ATOM 1431 C CA . ASN A 1 178 ? 2.792 -20.204 0.265 1.00 92.75 178 ASN A CA 1
ATOM 1432 C C . ASN A 1 178 ? 1.441 -20.199 -0.484 1.00 92.75 178 ASN A C 1
ATOM 1434 O O . ASN A 1 178 ? 0.625 -19.282 -0.349 1.00 92.75 178 ASN A O 1
ATOM 1438 N N . TYR A 1 179 ? 1.215 -21.227 -1.306 1.00 93.12 179 TYR A N 1
ATOM 1439 C CA . TYR A 1 179 ? -0.025 -21.392 -2.068 1.00 93.12 179 TYR A CA 1
ATOM 1440 C C . TYR A 1 179 ? -1.273 -21.457 -1.170 1.00 93.12 179 TYR A C 1
ATOM 1442 O O . TYR A 1 179 ? -2.310 -20.896 -1.527 1.00 93.12 179 TYR A O 1
ATOM 1450 N N . ASP A 1 180 ? -1.171 -22.063 0.014 1.00 96.12 180 ASP A N 1
ATOM 1451 C CA . ASP A 1 180 ? -2.304 -22.197 0.932 1.00 96.12 180 ASP A CA 1
ATOM 1452 C C . ASP A 1 180 ? -2.752 -20.833 1.457 1.00 96.12 180 ASP A C 1
ATOM 1454 O O . ASP A 1 180 ? -3.947 -20.529 1.459 1.00 96.12 180 ASP A O 1
ATOM 1458 N N . LEU A 1 181 ? -1.808 -19.962 1.835 1.00 96.81 181 LEU A N 1
ATOM 1459 C CA . LEU A 1 181 ? -2.141 -18.585 2.205 1.00 96.81 181 LEU A CA 1
ATOM 1460 C C . LEU A 1 181 ? -2.785 -17.836 1.033 1.00 96.81 181 LEU A C 1
ATOM 1462 O O . LEU A 1 181 ? -3.785 -17.143 1.230 1.00 96.81 181 LEU A O 1
ATOM 1466 N N . ALA A 1 182 ? -2.253 -18.001 -0.180 1.00 96.81 182 ALA A N 1
ATOM 1467 C CA . ALA A 1 182 ? -2.812 -17.374 -1.373 1.00 96.81 182 ALA A CA 1
ATOM 1468 C C . ALA A 1 182 ? -4.284 -17.773 -1.581 1.00 96.81 182 ALA A C 1
ATOM 1470 O O . ALA A 1 182 ? -5.143 -16.909 -1.763 1.00 96.81 182 ALA A O 1
ATOM 1471 N N . MET A 1 183 ? -4.601 -19.067 -1.477 1.00 97.25 183 MET A N 1
ATOM 1472 C CA . MET A 1 183 ? -5.975 -19.560 -1.611 1.00 97.25 183 MET A CA 1
ATOM 1473 C C . MET A 1 183 ? -6.868 -19.152 -0.442 1.00 97.25 183 MET A C 1
ATOM 1475 O O . MET A 1 183 ? -8.026 -18.802 -0.657 1.00 97.25 183 MET A O 1
ATOM 1479 N N . ASN A 1 184 ? -6.344 -19.093 0.782 1.00 97.62 184 ASN A N 1
ATOM 1480 C CA . ASN A 1 184 ? -7.097 -18.575 1.921 1.00 97.62 184 ASN A CA 1
ATOM 1481 C C . ASN A 1 184 ? -7.485 -17.099 1.721 1.00 97.62 184 ASN A C 1
ATOM 1483 O O . ASN A 1 184 ? -8.613 -16.720 2.041 1.00 97.62 184 ASN A O 1
ATOM 1487 N N . ILE A 1 185 ? -6.598 -16.267 1.154 1.00 97.94 185 ILE A N 1
ATOM 1488 C CA . ILE A 1 185 ? -6.884 -14.856 0.819 1.00 97.94 185 ILE A CA 1
ATOM 1489 C C . ILE A 1 185 ? -7.999 -14.754 -0.222 1.00 97.94 185 ILE A C 1
ATOM 1491 O O . ILE A 1 185 ? -8.931 -13.956 -0.047 1.00 97.94 185 ILE A O 1
ATOM 1495 N N . VAL A 1 186 ? -7.933 -15.584 -1.265 1.00 97.69 186 VAL A N 1
ATOM 1496 C CA . VAL A 1 186 ? -8.975 -15.689 -2.299 1.00 97.69 186 VAL A CA 1
ATOM 1497 C C . VAL A 1 186 ? -10.313 -16.114 -1.687 1.00 97.69 186 VAL A C 1
ATOM 1499 O O . VAL A 1 186 ? -11.339 -15.513 -1.995 1.00 97.69 186 VAL A O 1
ATOM 1502 N N . ASN A 1 187 ? -10.291 -17.055 -0.741 1.00 97.56 187 ASN A N 1
ATOM 1503 C CA . ASN A 1 187 ? -11.465 -17.532 -0.004 1.00 97.56 187 ASN A CA 1
ATOM 1504 C C . ASN A 1 187 ? -11.957 -16.564 1.087 1.00 97.56 187 ASN A C 1
ATOM 1506 O O . ASN A 1 187 ? -12.886 -16.881 1.827 1.00 97.56 187 ASN A O 1
ATOM 1510 N N . GLY A 1 188 ? -11.366 -15.372 1.187 1.00 97.00 188 GLY A N 1
ATOM 1511 C CA . GLY A 1 188 ? -11.880 -14.296 2.027 1.00 97.00 188 GLY A CA 1
ATOM 1512 C C . GLY A 1 188 ? -11.240 -14.183 3.406 1.00 97.00 188 GLY A C 1
ATOM 1513 O O . GLY A 1 188 ? -11.709 -13.368 4.202 1.00 97.00 188 GLY A O 1
ATOM 1514 N N . ILE A 1 189 ? -10.157 -14.914 3.706 1.00 97.44 189 ILE A N 1
ATOM 1515 C CA . ILE A 1 189 ? -9.420 -14.647 4.944 1.00 97.44 189 ILE A CA 1
ATOM 1516 C C . ILE A 1 189 ? -8.890 -13.210 4.916 1.00 97.44 189 ILE A C 1
ATOM 1518 O O . ILE A 1 189 ? -8.383 -12.719 3.901 1.00 97.44 189 ILE A O 1
ATOM 1522 N N . ARG A 1 190 ? -9.011 -12.519 6.045 1.00 97.56 190 ARG A N 1
ATOM 1523 C CA . ARG A 1 190 ? -8.437 -11.191 6.266 1.00 97.56 190 ARG A CA 1
ATOM 1524 C C . ARG A 1 190 ? -7.736 -11.168 7.622 1.00 97.56 190 ARG A C 1
ATOM 1526 O O . ARG A 1 190 ? -8.115 -11.936 8.512 1.00 97.56 190 ARG A O 1
ATOM 1533 N N . PRO A 1 191 ? -6.721 -10.311 7.811 1.00 96.88 191 PRO A N 1
ATOM 1534 C CA . PRO A 1 191 ? -6.080 -10.165 9.107 1.00 96.88 191 PRO A CA 1
ATOM 1535 C C . PRO A 1 191 ? -7.079 -9.714 10.185 1.00 96.88 191 PRO A C 1
ATOM 1537 O O . PRO A 1 191 ? -7.972 -8.901 9.936 1.00 96.88 191 PRO A O 1
ATOM 1540 N N . LYS A 1 192 ? -6.925 -10.222 11.413 1.00 96.62 192 LYS A N 1
ATOM 1541 C CA . LYS A 1 192 ? -7.789 -9.835 12.536 1.00 96.62 192 LYS A CA 1
ATOM 1542 C C . LYS A 1 192 ? -7.599 -8.351 12.856 1.00 96.62 192 LYS A C 1
ATOM 1544 O O . LYS A 1 192 ? -6.474 -7.881 13.004 1.00 96.62 192 LYS A O 1
ATOM 1549 N N . ILE A 1 193 ? -8.699 -7.619 12.994 1.00 96.75 193 ILE A N 1
ATOM 1550 C CA . ILE A 1 193 ? -8.673 -6.191 13.329 1.00 96.75 193 ILE A CA 1
ATOM 1551 C C . ILE A 1 193 ? -8.181 -6.014 14.768 1.00 96.75 193 ILE A C 1
ATOM 1553 O O . ILE A 1 193 ? -8.631 -6.713 15.679 1.00 96.75 193 ILE A O 1
ATOM 1557 N N . ILE A 1 194 ? -7.254 -5.078 14.964 1.00 95.88 194 ILE A N 1
ATOM 1558 C CA . ILE A 1 194 ? -6.622 -4.829 16.258 1.00 95.88 194 ILE A CA 1
ATOM 1559 C C . ILE A 1 194 ? -7.562 -4.004 17.153 1.00 95.88 194 ILE A C 1
ATOM 1561 O O . ILE A 1 194 ? -8.061 -2.963 16.708 1.00 95.88 194 ILE A O 1
ATOM 1565 N N . PRO A 1 195 ? -7.821 -4.429 18.406 1.00 96.06 195 PRO A N 1
ATOM 1566 C CA . PRO A 1 195 ? -8.580 -3.627 19.362 1.00 96.06 195 PRO A CA 1
ATOM 1567 C C . PRO A 1 195 ? -7.973 -2.232 19.543 1.00 96.06 195 PRO A C 1
ATOM 1569 O O . PRO A 1 195 ? -6.757 -2.082 19.607 1.00 96.06 195 PRO A O 1
ATOM 1572 N N . GLY A 1 19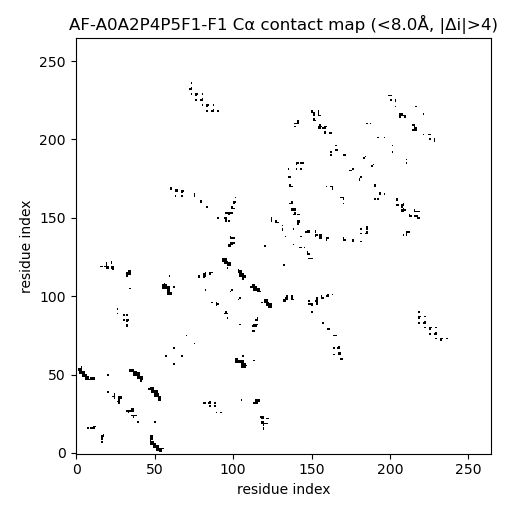6 ? -8.823 -1.207 19.616 1.00 94.75 196 GLY A N 1
ATOM 1573 C CA . GLY A 1 196 ? -8.381 0.190 19.703 1.00 94.75 196 GLY A CA 1
ATOM 1574 C C . GLY A 1 196 ? -8.116 0.867 18.354 1.00 94.75 196 GLY A C 1
ATOM 1575 O O . GLY A 1 196 ? -7.733 2.035 18.341 1.00 94.75 196 GLY A O 1
ATOM 1576 N N . THR A 1 197 ? -8.346 0.177 17.230 1.00 97.75 197 THR A N 1
ATOM 1577 C CA . THR A 1 197 ? -8.413 0.812 15.901 1.00 97.75 197 THR A CA 1
ATOM 1578 C C . THR A 1 197 ? -9.650 1.716 15.807 1.00 97.75 197 THR A C 1
ATOM 1580 O O . THR A 1 197 ? -10.752 1.213 16.041 1.00 97.75 197 THR A O 1
ATOM 1583 N N . PRO A 1 198 ? -9.507 3.012 15.459 1.00 98.19 198 PRO A N 1
ATOM 1584 C CA . PRO A 1 198 ? -10.612 3.926 15.218 1.00 98.19 198 PRO A CA 1
ATOM 1585 C C . PRO A 1 198 ? -11.621 3.385 14.223 1.00 98.19 198 PRO A C 1
ATOM 1587 O O . PRO A 1 198 ? -11.241 2.741 13.243 1.00 98.19 198 PRO A O 1
ATOM 1590 N N . LEU A 1 199 ? -12.896 3.682 14.458 1.00 98.12 199 LEU A N 1
ATOM 1591 C CA . LEU A 1 199 ? -13.990 3.152 13.655 1.00 98.12 199 LEU A CA 1
ATOM 1592 C C . LEU A 1 199 ? -13.892 3.620 12.199 1.00 98.12 199 LEU A C 1
ATOM 1594 O O . LEU A 1 199 ? -13.930 2.803 11.290 1.00 98.12 199 LEU A O 1
ATOM 1598 N N . GLU A 1 200 ? -13.653 4.907 11.977 1.00 98.06 200 GLU A N 1
ATOM 1599 C CA . GLU A 1 200 ? -13.585 5.515 10.648 1.00 98.06 200 GLU A CA 1
ATOM 1600 C C . GLU A 1 200 ? -12.395 4.973 9.842 1.00 98.06 200 GLU A C 1
ATOM 1602 O O . GLU A 1 200 ? -12.501 4.705 8.644 1.00 98.06 200 GLU A O 1
ATOM 1607 N N . TYR A 1 201 ? -11.260 4.753 10.516 1.00 98.56 201 TYR A N 1
ATOM 1608 C CA . TYR A 1 201 ? -10.074 4.138 9.918 1.00 98.56 201 TYR A CA 1
ATOM 1609 C C . TYR A 1 201 ? -10.324 2.672 9.561 1.00 98.56 201 TYR A C 1
ATOM 1611 O O . TYR A 1 201 ? -9.988 2.225 8.463 1.00 98.56 201 TYR A O 1
ATOM 1619 N N . LYS A 1 202 ? -10.929 1.926 10.492 1.00 98.56 202 LYS A N 1
ATOM 1620 C CA . LYS A 1 202 ? -11.306 0.525 10.314 1.00 98.56 202 LYS A CA 1
ATOM 1621 C C . LYS A 1 202 ? -12.257 0.366 9.132 1.00 98.56 202 LYS A C 1
ATOM 1623 O O . LYS A 1 202 ? -12.021 -0.496 8.293 1.00 98.56 202 LYS A O 1
ATOM 1628 N N . ASP A 1 203 ? -13.306 1.174 9.059 1.00 98.62 203 ASP A N 1
ATOM 1629 C CA . ASP A 1 203 ? -14.331 1.057 8.024 1.00 98.62 203 ASP A CA 1
ATOM 1630 C C . ASP A 1 203 ? -13.756 1.382 6.641 1.00 98.62 203 ASP A C 1
ATOM 1632 O O . ASP A 1 203 ? -14.018 0.662 5.677 1.00 98.62 203 ASP A O 1
ATOM 1636 N N . LEU A 1 204 ? -12.887 2.397 6.550 1.00 98.81 204 LEU A N 1
ATOM 1637 C CA . LEU A 1 204 ? -12.165 2.711 5.317 1.00 98.81 204 LEU A CA 1
ATOM 1638 C C . LEU A 1 204 ? -11.224 1.573 4.894 1.00 98.81 204 LEU A C 1
ATOM 1640 O O . LEU A 1 204 ? -11.235 1.167 3.734 1.00 98.81 204 LEU A O 1
ATOM 1644 N N . MET A 1 205 ? -10.448 1.025 5.834 1.00 98.75 205 MET A N 1
ATOM 1645 C CA . MET A 1 205 ? -9.571 -0.125 5.590 1.00 98.75 205 MET A CA 1
ATOM 1646 C C . MET A 1 205 ? -10.369 -1.336 5.091 1.00 98.75 205 MET A C 1
ATOM 1648 O O . MET A 1 205 ? -9.966 -1.975 4.118 1.00 98.75 205 MET A O 1
ATOM 1652 N N . ILE A 1 206 ? -11.523 -1.619 5.710 1.00 98.69 206 ILE A N 1
ATOM 1653 C CA . ILE A 1 206 ? -12.393 -2.724 5.303 1.00 98.69 206 ILE A CA 1
ATOM 1654 C C . ILE A 1 206 ? -12.942 -2.512 3.894 1.00 98.69 206 ILE A C 1
ATOM 1656 O O . ILE A 1 206 ? -12.980 -3.448 3.098 1.00 98.69 206 ILE A O 1
ATOM 1660 N N . GLN A 1 207 ? -13.333 -1.284 3.560 1.00 98.69 207 GLN A N 1
ATOM 1661 C CA . GLN A 1 207 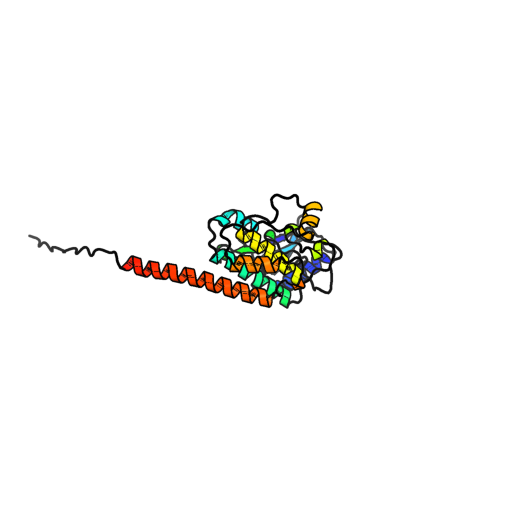? -13.801 -0.966 2.217 1.00 98.69 207 GLN A CA 1
ATOM 1662 C C . GLN A 1 207 ? -12.703 -1.195 1.162 1.00 98.69 207 GLN A C 1
ATOM 1664 O O . GLN A 1 207 ? -12.979 -1.662 0.057 1.00 98.69 207 GLN A O 1
ATOM 1669 N N . CYS A 1 208 ? -11.447 -0.884 1.490 1.00 98.81 208 CYS A N 1
ATOM 1670 C CA . CYS A 1 208 ? -10.323 -1.022 0.566 1.00 98.81 208 CYS A CA 1
ATOM 1671 C C . CYS A 1 208 ? -9.897 -2.481 0.314 1.00 98.81 208 CYS A C 1
ATOM 1673 O O . CYS A 1 208 ? -9.410 -2.769 -0.777 1.00 98.81 208 CYS A O 1
ATOM 1675 N N . TRP A 1 209 ? -10.095 -3.411 1.259 1.00 98.38 209 TRP A N 1
ATOM 1676 C CA . TRP A 1 209 ? -9.724 -4.830 1.085 1.00 98.38 209 TRP A CA 1
ATOM 1677 C C . TRP A 1 209 ? -10.868 -5.753 0.629 1.00 98.38 209 TRP A C 1
ATOM 1679 O O . TRP A 1 209 ? -10.766 -6.983 0.768 1.00 98.38 209 TRP A O 1
ATOM 1689 N N . ASP A 1 210 ? -11.976 -5.185 0.138 1.00 98.56 210 ASP A N 1
ATOM 1690 C CA . ASP A 1 210 ? -13.103 -5.967 -0.383 1.00 98.56 210 ASP A CA 1
ATOM 1691 C C . ASP A 1 210 ? -12.611 -6.939 -1.472 1.00 98.56 210 ASP A C 1
ATOM 1693 O O . ASP A 1 210 ? -11.713 -6.621 -2.260 1.00 98.56 210 ASP A O 1
ATOM 1697 N N . ALA A 1 211 ? -13.148 -8.159 -1.482 1.00 97.56 211 ALA A N 1
ATOM 1698 C CA . ALA A 1 211 ? -12.784 -9.161 -2.478 1.00 97.56 211 ALA A CA 1
ATOM 1699 C C . ALA A 1 211 ? -13.206 -8.735 -3.892 1.00 97.56 211 ALA A C 1
ATOM 1701 O O . ALA A 1 211 ? -12.495 -9.037 -4.846 1.00 97.56 211 ALA A O 1
ATOM 1702 N N . ASP A 1 212 ? -14.313 -8.002 -4.013 1.00 97.81 212 ASP A N 1
ATOM 1703 C CA . ASP A 1 212 ? -14.785 -7.415 -5.260 1.00 97.81 212 ASP A CA 1
ATOM 1704 C C . ASP A 1 212 ? -14.102 -6.052 -5.505 1.00 97.81 212 ASP A C 1
ATOM 1706 O O . ASP A 1 212 ? -14.364 -5.083 -4.781 1.00 97.81 212 ASP A O 1
ATOM 1710 N N . PRO A 1 213 ? -13.251 -5.921 -6.543 1.00 98.06 213 PRO A N 1
ATOM 1711 C CA . PRO A 1 213 ? -12.554 -4.670 -6.840 1.00 98.06 213 PRO A CA 1
ATOM 1712 C C . PRO A 1 213 ? -13.493 -3.495 -7.133 1.00 98.06 213 PRO A C 1
ATOM 1714 O O . PRO A 1 213 ? -13.099 -2.343 -6.939 1.00 98.06 213 PRO A O 1
ATOM 1717 N N . SER A 1 214 ? -14.725 -3.759 -7.585 1.00 97.88 214 SER A N 1
ATOM 1718 C CA . SER A 1 214 ? -15.712 -2.717 -7.895 1.00 97.88 214 SER A CA 1
ATOM 1719 C C . SER A 1 214 ? -16.264 -2.027 -6.644 1.00 97.88 214 SER A C 1
ATOM 1721 O O . SER A 1 214 ? -16.652 -0.861 -6.711 1.00 97.88 214 SER A O 1
ATOM 1723 N N . LYS A 1 215 ? -16.234 -2.706 -5.490 1.00 98.44 215 LYS A N 1
ATOM 1724 C CA . LYS A 1 215 ? -16.687 -2.169 -4.196 1.00 98.44 215 LYS A CA 1
ATOM 1725 C C . LYS A 1 215 ? -15.633 -1.317 -3.494 1.00 98.44 215 LYS A C 1
ATOM 1727 O O . LYS A 1 215 ? -15.959 -0.533 -2.598 1.00 98.44 215 LYS A O 1
ATOM 1732 N N . ARG A 1 216 ? -14.369 -1.440 -3.909 1.00 98.69 216 ARG A N 1
ATOM 1733 C CA . ARG A 1 216 ? -13.270 -0.619 -3.392 1.00 98.69 216 ARG A CA 1
ATOM 1734 C C . ARG A 1 216 ? -13.427 0.820 -3.896 1.00 98.69 216 ARG A C 1
ATOM 1736 O O . ARG A 1 216 ? -13.805 1.015 -5.056 1.00 98.69 216 ARG A O 1
ATOM 1743 N N . PRO A 1 217 ? -13.101 1.848 -3.094 1.00 98.56 217 PRO A N 1
ATOM 1744 C CA . PRO A 1 217 ? -13.106 3.232 -3.566 1.00 98.56 217 PRO A CA 1
ATOM 1745 C C . PRO A 1 217 ? -12.078 3.429 -4.687 1.00 98.56 217 PRO A C 1
ATOM 1747 O O . PRO A 1 217 ? -11.150 2.638 -4.858 1.00 98.56 217 PRO A O 1
ATOM 1750 N N . ASP A 1 218 ? -12.262 4.433 -5.542 1.00 98.12 218 ASP A N 1
ATOM 1751 C CA . ASP A 1 218 ? -11.152 4.908 -6.378 1.00 98.12 218 ASP A CA 1
ATOM 1752 C C . ASP A 1 218 ? -10.180 5.748 -5.538 1.00 98.12 218 ASP A C 1
ATOM 1754 O O . ASP A 1 218 ? -10.460 6.099 -4.388 1.00 98.12 218 ASP A O 1
ATOM 1758 N N . ILE A 1 219 ? -9.017 6.055 -6.109 1.00 98.25 219 ILE A N 1
ATOM 1759 C CA . ILE A 1 219 ? -7.952 6.759 -5.396 1.00 98.25 219 ILE A CA 1
ATOM 1760 C C . ILE A 1 219 ? -8.347 8.190 -4.988 1.00 98.25 219 ILE A C 1
ATOM 1762 O O . ILE A 1 219 ? -7.893 8.686 -3.957 1.00 98.25 219 ILE A O 1
ATOM 1766 N N . ILE A 1 220 ? -9.239 8.844 -5.742 1.00 98.44 220 ILE A N 1
ATOM 1767 C CA . ILE A 1 220 ? -9.714 10.206 -5.459 1.00 98.44 220 ILE A CA 1
ATOM 1768 C C . ILE A 1 220 ? -10.637 10.183 -4.237 1.00 98.44 220 ILE A C 1
ATOM 1770 O O . ILE A 1 220 ? -10.443 10.944 -3.286 1.00 98.44 220 ILE A O 1
ATOM 1774 N N . THR A 1 221 ? -11.599 9.264 -4.240 1.00 98.62 221 THR A N 1
ATOM 1775 C CA . THR A 1 221 ? -12.532 9.018 -3.141 1.00 98.62 221 THR A CA 1
ATOM 1776 C C . THR A 1 221 ? -11.778 8.609 -1.882 1.00 98.62 221 THR A C 1
ATOM 1778 O O . THR A 1 221 ? -12.014 9.164 -0.809 1.00 98.62 221 THR A O 1
ATOM 1781 N N . LEU A 1 222 ? -10.825 7.680 -2.010 1.00 98.69 222 LEU A N 1
ATOM 1782 C CA . LEU A 1 222 ? -9.983 7.231 -0.906 1.00 98.69 222 LEU A CA 1
ATOM 1783 C C . LEU A 1 222 ? -9.191 8.395 -0.295 1.00 98.69 222 LEU A C 1
ATOM 1785 O O . LEU A 1 222 ? -9.186 8.556 0.927 1.00 98.69 222 LEU A O 1
ATOM 1789 N N . ARG A 1 223 ? -8.588 9.251 -1.131 1.00 98.56 223 ARG A N 1
ATOM 1790 C CA . ARG A 1 223 ? -7.883 10.455 -0.675 1.00 98.56 223 ARG A CA 1
ATOM 1791 C C . ARG A 1 223 ? -8.801 11.425 0.067 1.00 98.56 223 ARG A C 1
ATOM 1793 O O . ARG A 1 223 ? -8.374 11.988 1.072 1.00 98.56 223 ARG A O 1
ATOM 1800 N N . SER A 1 224 ? -10.028 11.650 -0.406 1.00 98.56 224 SER A N 1
ATOM 1801 C CA . SER A 1 224 ? -10.961 12.542 0.301 1.00 98.56 224 SER A CA 1
ATOM 1802 C C . SER A 1 224 ? -11.272 12.006 1.694 1.00 98.56 224 SER A C 1
ATOM 1804 O O . SER A 1 224 ? -11.064 12.714 2.679 1.00 98.56 224 SER A O 1
ATOM 1806 N N . LYS A 1 225 ? -11.652 10.725 1.781 1.00 98.62 225 LYS A N 1
ATOM 1807 C CA . LYS A 1 225 ? -12.009 10.076 3.046 1.00 98.62 225 LYS A CA 1
ATOM 1808 C C . LYS A 1 225 ? -10.859 10.089 4.052 1.00 98.62 225 LYS A C 1
ATOM 1810 O O . LYS A 1 225 ? -11.055 10.492 5.194 1.00 98.62 225 LYS A O 1
ATOM 1815 N N . ILE A 1 226 ? -9.644 9.701 3.648 1.00 98.50 226 ILE A N 1
ATOM 1816 C CA . ILE A 1 226 ? -8.504 9.719 4.580 1.00 98.50 226 ILE A CA 1
ATOM 1817 C C . ILE A 1 226 ? -8.136 11.144 5.002 1.00 98.50 226 ILE A C 1
ATOM 1819 O O . ILE A 1 226 ? -7.726 11.348 6.138 1.00 98.50 226 ILE A O 1
ATOM 1823 N N . ARG A 1 227 ? -8.307 12.143 4.125 1.00 97.94 227 ARG A N 1
ATOM 1824 C CA . ARG A 1 227 ? -8.041 13.547 4.458 1.00 97.94 227 ARG A CA 1
ATOM 1825 C C . ARG A 1 227 ? -9.020 14.070 5.506 1.00 97.94 227 ARG A C 1
ATOM 1827 O O . ARG A 1 227 ? -8.594 14.794 6.399 1.00 97.94 227 ARG A O 1
ATOM 1834 N N . GLU A 1 228 ? -10.294 13.701 5.412 1.00 98.00 228 GLU A N 1
ATOM 1835 C CA . GLU A 1 228 ? -11.312 14.035 6.416 1.00 98.00 228 GLU A CA 1
ATOM 1836 C C . GLU A 1 228 ? -10.976 13.406 7.773 1.00 98.00 228 GLU A C 1
ATOM 1838 O O . GLU A 1 228 ? -10.938 14.106 8.786 1.00 98.00 228 GLU A O 1
ATOM 1843 N N . ILE A 1 229 ? -10.627 12.113 7.780 1.00 98.12 229 ILE A N 1
ATOM 1844 C CA . ILE A 1 229 ? -10.174 11.413 8.989 1.00 98.12 229 ILE A CA 1
ATOM 1845 C C . ILE A 1 229 ? -8.924 12.099 9.559 1.00 98.12 229 ILE A C 1
ATOM 1847 O O . ILE A 1 229 ? -8.872 12.396 10.749 1.00 98.12 229 ILE A O 1
ATOM 1851 N N . ASN A 1 230 ? -7.926 12.402 8.725 1.00 97.38 230 ASN A N 1
ATOM 1852 C CA . ASN A 1 230 ? -6.697 13.056 9.170 1.00 97.38 230 ASN A CA 1
ATOM 1853 C C . ASN A 1 230 ? -6.991 14.419 9.801 1.00 97.38 230 ASN A C 1
ATOM 1855 O O . ASN A 1 230 ? -6.564 14.672 10.922 1.00 97.38 230 ASN A O 1
ATOM 1859 N N . TYR A 1 231 ? -7.787 15.263 9.138 1.00 96.38 231 TYR A N 1
ATOM 1860 C CA . TYR A 1 231 ? -8.164 16.577 9.659 1.00 96.38 231 TYR A CA 1
ATOM 1861 C C . TYR A 1 231 ? -8.782 16.486 11.061 1.00 96.38 231 TYR A C 1
ATOM 1863 O O . TYR A 1 231 ? -8.354 17.201 11.965 1.00 96.38 231 TYR A O 1
ATOM 1871 N N . PHE A 1 232 ? -9.714 15.552 11.264 1.00 96.44 232 PHE A N 1
ATOM 1872 C CA . PHE A 1 232 ? -10.355 15.324 12.559 1.00 96.44 232 PHE A CA 1
ATOM 1873 C C . PHE A 1 232 ? -9.369 14.926 13.671 1.00 96.44 232 PHE A C 1
ATOM 1875 O O . PHE A 1 232 ? -9.486 15.380 14.812 1.00 96.44 232 PHE A O 1
ATOM 1882 N N . TYR A 1 233 ? -8.383 14.082 13.360 1.00 95.62 233 TYR A N 1
ATOM 1883 C CA . TYR A 1 233 ? -7.385 13.647 14.341 1.00 95.62 233 TYR A CA 1
ATOM 1884 C C . TYR A 1 233 ? -6.345 14.725 14.650 1.00 95.62 233 TYR A C 1
ATOM 1886 O O . TYR A 1 233 ? -5.948 14.857 15.809 1.00 95.62 233 TYR A O 1
ATOM 1894 N N . GLN A 1 234 ? -5.949 15.522 13.654 1.00 93.00 234 GLN A N 1
ATOM 1895 C CA . GLN A 1 234 ? -5.044 16.654 13.866 1.00 93.00 234 GLN A CA 1
ATOM 1896 C C . GLN A 1 234 ? -5.723 17.773 14.672 1.00 93.00 234 GLN A C 1
ATOM 1898 O O . GLN A 1 234 ? -5.113 18.355 15.568 1.00 93.00 234 GLN A O 1
ATOM 1903 N N . SER A 1 235 ? -7.011 18.048 14.431 1.00 92.12 235 SER A N 1
ATOM 1904 C CA . SER A 1 235 ? -7.736 19.082 15.180 1.00 92.12 235 SER A CA 1
ATOM 1905 C C . SER A 1 235 ? -7.931 18.718 16.653 1.00 92.12 235 SER A C 1
ATOM 1907 O O . SER A 1 235 ? -7.848 19.586 17.520 1.00 92.12 235 SER A O 1
ATOM 1909 N N . LYS A 1 236 ? -8.158 17.433 16.963 1.00 85.75 236 LYS A N 1
ATOM 1910 C CA . LYS A 1 236 ? -8.309 16.967 18.350 1.00 85.75 236 LYS A CA 1
ATOM 1911 C C . LYS A 1 236 ? -7.040 17.144 19.181 1.00 85.75 236 LYS A C 1
ATOM 1913 O O . LYS A 1 236 ? -7.148 17.508 20.349 1.00 85.75 236 LYS A O 1
ATOM 1918 N N . SER A 1 237 ? -5.856 16.903 18.610 1.00 73.56 237 SER A N 1
ATOM 1919 C CA . SER A 1 237 ? -4.606 17.079 19.361 1.00 73.56 237 SER A CA 1
ATOM 1920 C C . SER A 1 237 ? -4.327 18.538 19.698 1.00 73.56 237 SER A C 1
ATOM 1922 O O . SER A 1 237 ? -3.916 18.833 20.819 1.00 73.56 237 SER A O 1
ATOM 1924 N N . ASN A 1 238 ? -4.626 19.453 18.774 1.00 69.75 238 ASN A N 1
ATOM 1925 C CA . ASN A 1 238 ? -4.379 20.878 18.987 1.00 69.75 238 ASN A CA 1
ATOM 1926 C C . ASN A 1 238 ? -5.240 21.423 20.140 1.00 69.75 238 ASN A C 1
ATOM 1928 O O . ASN A 1 238 ? -4.746 22.163 20.983 1.00 69.75 238 ASN A O 1
ATOM 1932 N N . GLN A 1 239 ? -6.492 20.965 20.263 1.00 62.22 239 GLN A N 1
ATOM 1933 C CA . GLN A 1 239 ? -7.368 21.348 21.378 1.00 62.22 239 GLN A CA 1
ATOM 1934 C C . GLN A 1 239 ? -6.904 20.788 22.733 1.00 62.22 239 GLN A C 1
ATOM 1936 O O . GLN A 1 239 ? -7.074 21.443 23.761 1.00 62.22 239 GLN A O 1
ATOM 1941 N N . SER A 1 240 ? -6.315 19.587 22.774 1.00 58.22 240 SER A N 1
ATOM 1942 C CA . SER A 1 240 ? -5.747 19.050 24.021 1.00 58.22 240 SER A CA 1
ATOM 1943 C C . SER A 1 240 ? -4.480 19.787 24.470 1.00 58.22 240 SER A C 1
ATOM 1945 O O . SER A 1 240 ? -4.252 19.923 25.670 1.00 58.22 240 SER A O 1
ATOM 1947 N N . GLU A 1 241 ? -3.683 20.301 23.532 1.00 55.22 241 GLU A N 1
ATOM 1948 C CA . GLU A 1 241 ? -2.478 21.086 23.827 1.00 55.22 241 GLU A CA 1
ATOM 1949 C C . GLU A 1 241 ? -2.829 22.527 24.253 1.00 55.22 241 GLU A C 1
ATOM 1951 O O . GLU A 1 241 ? -2.262 23.032 25.223 1.00 55.22 241 GLU A O 1
ATOM 1956 N N . GLU A 1 242 ? -3.837 23.155 23.633 1.00 50.97 242 GLU A N 1
ATOM 1957 C CA . GLU A 1 242 ? -4.346 24.478 24.036 1.00 50.97 242 GLU A CA 1
ATOM 1958 C C . GLU A 1 242 ? -4.975 24.462 25.441 1.00 50.97 242 GLU A C 1
ATOM 1960 O O . GLU A 1 242 ? -4.685 25.333 26.263 1.00 50.97 242 GLU A O 1
ATOM 1965 N N . ASN A 1 243 ? -5.766 23.437 25.779 1.00 46.88 243 ASN A N 1
ATOM 1966 C CA . ASN A 1 243 ? -6.379 23.314 27.110 1.00 46.88 243 ASN A CA 1
ATOM 1967 C C . ASN A 1 243 ? -5.353 23.070 28.234 1.00 46.88 243 ASN A C 1
ATOM 1969 O O . ASN A 1 243 ? -5.574 23.487 29.376 1.00 46.88 243 ASN A O 1
ATOM 1973 N N . ASN A 1 244 ? -4.212 22.448 27.922 1.00 48.09 244 ASN A N 1
ATOM 1974 C CA . ASN A 1 244 ? -3.093 22.317 28.859 1.00 48.09 244 ASN A CA 1
ATOM 1975 C C . ASN A 1 244 ? -2.368 23.657 29.078 1.00 48.09 244 ASN A C 1
ATOM 1977 O O . ASN A 1 244 ? -1.913 23.943 30.183 1.00 48.09 244 ASN A O 1
ATOM 1981 N N . HIS A 1 245 ? -2.323 24.531 28.070 1.00 44.56 245 HIS A N 1
ATOM 1982 C CA . HIS A 1 245 ? -1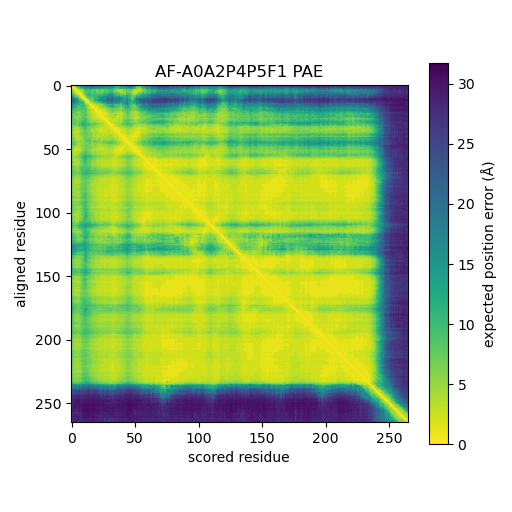.717 25.858 28.205 1.00 44.56 245 HIS A CA 1
ATOM 1983 C C . HIS A 1 245 ? -2.570 26.836 29.039 1.00 44.56 245 HIS A C 1
ATOM 1985 O O . HIS A 1 245 ? -2.026 27.735 29.684 1.00 44.56 245 HIS A O 1
ATOM 1991 N N . PHE A 1 246 ? -3.894 26.639 29.084 1.00 45.19 246 PHE A N 1
ATOM 1992 C CA . PHE A 1 246 ? -4.797 27.393 29.965 1.00 45.19 246 PHE A CA 1
ATOM 1993 C C . PHE A 1 246 ? -4.814 26.879 31.413 1.00 45.19 246 PHE A C 1
ATOM 1995 O O . PHE A 1 246 ? -5.022 27.668 32.334 1.00 45.19 246 PHE A O 1
ATOM 2002 N N . THR A 1 247 ? -4.556 25.590 31.650 1.00 42.75 247 THR A N 1
ATOM 2003 C CA . THR A 1 247 ? -4.549 25.013 33.009 1.00 42.75 247 THR A CA 1
ATOM 2004 C C . THR A 1 247 ? -3.226 25.218 33.751 1.00 42.75 247 THR A C 1
ATOM 2006 O O . THR A 1 247 ? -3.242 25.369 34.972 1.00 42.75 247 THR A O 1
ATOM 2009 N N . VAL A 1 248 ? -2.094 25.339 33.047 1.00 44.69 248 VAL A N 1
ATOM 2010 C CA . VAL A 1 248 ? -0.786 25.639 33.671 1.00 44.69 248 VAL A CA 1
ATOM 2011 C C . VAL A 1 248 ? -0.682 27.100 34.158 1.00 44.69 248 VAL A C 1
ATOM 2013 O O . VAL A 1 248 ? 0.086 27.389 35.071 1.00 44.69 248 VAL A O 1
ATOM 2016 N N . ASN A 1 249 ? -1.518 28.015 33.651 1.00 40.47 249 ASN A N 1
ATOM 2017 C CA . ASN A 1 249 ? -1.516 29.433 34.047 1.00 40.47 249 ASN A CA 1
ATOM 2018 C C . ASN A 1 249 ? -2.433 29.786 35.239 1.00 40.47 249 ASN A C 1
ATOM 2020 O O . ASN A 1 249 ? -2.506 30.955 35.611 1.00 40.47 249 ASN A O 1
ATOM 2024 N N . LEU A 1 250 ? -3.117 28.815 35.860 1.00 44.81 250 LEU A N 1
ATOM 2025 C CA . LEU A 1 250 ? -4.014 29.057 37.008 1.00 44.81 250 LEU A CA 1
ATOM 2026 C C . LEU A 1 250 ? -3.506 28.495 38.347 1.00 44.81 250 LEU A C 1
ATOM 2028 O O . LEU A 1 250 ? -4.195 28.618 39.358 1.00 44.81 250 LEU A O 1
ATOM 2032 N N . LEU A 1 251 ? -2.299 27.921 38.394 1.00 44.97 251 LEU A N 1
ATOM 2033 C CA . LEU A 1 251 ? -1.698 27.391 39.624 1.00 44.97 251 LEU A CA 1
ATOM 2034 C C . LEU A 1 251 ? -0.242 27.848 39.792 1.00 44.97 251 LEU A C 1
ATOM 2036 O O . LEU A 1 251 ? 0.684 27.042 39.804 1.00 44.97 251 LEU A O 1
ATOM 2040 N N . THR A 1 252 ? -0.030 29.148 39.982 1.00 35.38 252 THR A N 1
ATOM 2041 C CA . THR A 1 252 ? 1.186 29.659 40.633 1.00 35.38 252 THR A CA 1
ATOM 2042 C C . THR A 1 252 ? 0.790 30.493 41.856 1.00 35.38 252 THR A C 1
ATOM 2044 O O . THR A 1 252 ? 0.168 31.545 41.715 1.00 35.38 252 THR A O 1
ATOM 2047 N N . PRO A 1 253 ? 1.107 30.055 43.090 1.00 36.78 253 PRO A N 1
ATOM 2048 C CA . PRO A 1 253 ? 0.982 30.911 44.260 1.00 36.78 253 PRO A CA 1
ATOM 2049 C C . PRO A 1 253 ? 2.024 32.027 44.164 1.00 36.78 253 PRO A C 1
ATOM 2051 O O . PRO A 1 253 ? 3.226 31.772 44.091 1.00 36.78 253 PRO A O 1
ATOM 2054 N N . ILE A 1 254 ? 1.550 33.270 44.166 1.00 37.56 254 ILE A N 1
ATOM 2055 C CA . ILE A 1 254 ? 2.364 34.483 44.265 1.00 37.56 254 ILE A CA 1
ATOM 2056 C C . ILE A 1 254 ? 3.136 34.434 45.594 1.00 37.56 254 ILE A C 1
ATOM 2058 O O . ILE A 1 254 ? 2.570 34.689 46.656 1.00 37.56 254 ILE A O 1
ATOM 2062 N N . PHE A 1 255 ? 4.434 34.130 45.550 1.00 33.69 255 PHE A N 1
ATOM 2063 C CA . PHE A 1 255 ? 5.348 34.446 46.648 1.00 33.69 255 PHE A CA 1
ATOM 2064 C C . PHE A 1 255 ? 5.798 35.904 46.496 1.00 33.69 255 PHE A C 1
ATOM 2066 O O . PHE A 1 255 ? 6.622 36.237 45.645 1.00 33.69 255 PHE A O 1
ATOM 2073 N N . LEU A 1 256 ? 5.237 36.785 47.324 1.00 33.94 256 LEU A N 1
ATOM 2074 C CA . LEU A 1 256 ? 5.740 38.141 47.540 1.00 33.94 256 LEU A CA 1
ATOM 2075 C C . LEU A 1 256 ? 7.099 38.058 48.254 1.00 33.94 256 LEU A C 1
ATOM 2077 O O . LEU A 1 256 ? 7.164 37.715 49.433 1.00 33.94 256 LEU A O 1
ATOM 2081 N N . ILE A 1 257 ? 8.184 38.383 47.548 1.00 33.84 257 ILE A N 1
ATOM 2082 C CA . ILE A 1 257 ? 9.496 38.635 48.155 1.00 33.84 257 ILE A CA 1
ATOM 2083 C C . ILE A 1 257 ? 9.575 40.124 48.500 1.00 33.84 257 ILE A C 1
ATOM 2085 O O . ILE A 1 257 ? 9.705 40.980 47.627 1.00 33.84 257 ILE A O 1
ATOM 2089 N N . THR A 1 258 ? 9.508 40.434 49.793 1.00 32.69 258 THR A N 1
ATOM 2090 C CA . THR A 1 258 ? 9.774 41.770 50.335 1.00 32.69 258 THR A CA 1
ATOM 2091 C C . THR A 1 258 ? 11.287 41.997 50.385 1.00 32.69 258 THR A C 1
ATOM 2093 O O . THR A 1 258 ? 11.983 41.384 51.194 1.00 32.69 258 THR A O 1
ATOM 2096 N N . ILE A 1 259 ? 11.816 42.887 49.542 1.00 33.78 259 ILE A N 1
ATOM 2097 C CA . ILE A 1 259 ? 13.211 43.341 49.626 1.00 33.78 259 ILE A CA 1
ATOM 2098 C C . ILE A 1 259 ? 13.333 44.310 50.810 1.00 33.78 259 ILE A C 1
ATOM 2100 O O . ILE A 1 259 ? 12.791 45.414 50.784 1.00 33.78 259 ILE A O 1
ATOM 2104 N N . LYS A 1 260 ? 14.057 43.902 51.858 1.00 34.19 260 LYS A N 1
ATOM 2105 C CA . LYS A 1 260 ? 14.511 44.791 52.937 1.00 34.19 260 LYS A CA 1
ATOM 2106 C C . LYS A 1 260 ? 15.847 45.412 52.524 1.00 34.19 260 LYS A C 1
ATOM 2108 O O . LYS A 1 260 ? 16.857 44.719 52.459 1.00 34.19 260 LYS A O 1
ATOM 2113 N N . VAL A 1 261 ? 15.851 46.716 52.263 1.00 38.75 261 VAL A N 1
ATOM 2114 C CA . VAL A 1 261 ? 17.072 47.515 52.089 1.00 38.75 261 VAL A CA 1
ATOM 2115 C C . VAL A 1 261 ? 17.635 47.827 53.479 1.00 38.75 261 VAL A C 1
ATOM 2117 O O . VAL A 1 261 ? 17.033 48.582 54.239 1.00 38.75 261 VAL A O 1
ATOM 2120 N N . GLY A 1 262 ? 18.766 47.216 53.834 1.00 36.84 262 GLY A N 1
ATOM 2121 C CA . GLY A 1 262 ? 19.523 47.527 55.049 1.00 36.84 262 GLY A CA 1
ATOM 2122 C C . GLY A 1 262 ? 20.619 48.552 54.759 1.00 36.84 262 GLY A C 1
ATOM 2123 O O . GLY A 1 262 ? 21.446 48.334 53.881 1.00 36.84 262 GLY A O 1
ATOM 2124 N N . HIS A 1 263 ? 20.595 49.674 55.479 1.00 35.59 263 HIS A N 1
ATOM 2125 C CA . HIS A 1 263 ? 21.613 50.726 55.451 1.00 35.59 263 HIS A CA 1
ATOM 2126 C C . HIS A 1 263 ? 22.929 50.274 56.104 1.00 35.59 263 HIS A C 1
ATOM 2128 O O . HIS A 1 263 ? 22.912 49.670 57.176 1.00 35.59 263 HIS A O 1
ATOM 2134 N N . CYS A 1 264 ? 24.056 50.653 55.494 1.00 37.06 264 CYS A N 1
ATOM 2135 C CA . CYS A 1 264 ? 25.378 50.640 56.117 1.00 37.06 264 CYS A CA 1
ATOM 2136 C C . CYS A 1 264 ? 25.462 51.656 57.267 1.00 37.06 264 CYS A C 1
ATOM 2138 O O . CYS A 1 264 ? 25.092 52.821 57.104 1.00 37.06 264 CYS A O 1
ATOM 2140 N N . LYS A 1 265 ? 26.036 51.219 58.387 1.00 44.62 265 LYS A N 1
ATOM 2141 C CA . LYS A 1 265 ? 26.916 52.020 59.239 1.00 44.62 265 LYS A CA 1
ATOM 2142 C C . LYS A 1 265 ? 28.146 51.185 59.547 1.00 44.62 265 LYS A C 1
ATOM 2144 O O . LYS A 1 265 ? 27.961 49.961 59.727 1.00 44.62 265 LYS A O 1
#

Sequence (265 aa):
MITALRTFPFRLGSTFFDFTAKSHLTISNRCPEIVQCYGLTQDPSNGSYMLVMNKTDTDLRKYLQQNHNQLAWKERIQIVADIILALLRVHNENAIHRDLHSGNILFMVFDSRSFISDLGFCGPANKPLKSIYGNLPYIAPEVIIGKEQTFKSDIYSIAMLMWEISSGRPPFINYEHNYDLAMNIVNGIRPKIIPGTPLEYKDLMIQCWDADPSKRPDIITLRSKIREINYFYQSKSNQSEENNHFTVNLLTPIFLITIKVGHCK

pLDDT: mean 84.27, std 18.2, range [32.69, 98.81]

InterPro domains:
  IPR000719 Protein kinase domain [PS50011] (1-233)
  IPR001245 Serine-threonine/tyrosine-protein kinase, catalytic domain [PF07714] (23-225)
  IPR011009 Protein kinase-like domain superfamily [SSF56112] (29-228)
  IPR051681 Serine/Threonine Kinases and Pseudokinases [PTHR44329] (28-234)

Organism: Rhizophagus irregularis (strain DAOM 181602 / DAOM 197198 / MUCL 43194) (NCBI:txid747089)

Radius of gyration: 23.81 Å; Cα contacts (8 Å, |Δi|>4): 386; chains: 1; bounding box: 50×74×81 Å

Foldseek 3Di:
DDKDKDFDPDDPPPPLVVCQQVLLQVLLVVAVLAWHWDHWDADPVPRTIITITDDADAFQLVVLLVCLVVDDPLLLLQALLSVLSQLVSLVVVQKAQLADDRRQWGAHPVVSHIHGHGSSVIDHQVDFDPDRDYQLLLAALCVLVPHGDDLLRNLLSSLQVLQCSQVSDHWPPVDDSDPVVSVVLNVPDGGDRDPPPDPLSVVLSVQSRDNDSVSRDGSVVSSVSSVVVSVVVVVVVVVVVVVVVVVVVPDDDDDDDDDDDDDDD

Solvent-accessible surface area (backbone atoms only — not comparable to full-atom values): 15103 Å² total; per-residue (Å²): 134,70,71,31,76,47,76,50,103,54,60,88,89,42,76,59,53,61,46,14,53,51,43,33,43,57,49,18,74,76,30,89,40,26,56,43,44,81,49,77,50,65,41,90,89,80,67,38,42,25,41,35,25,64,55,61,78,44,30,40,49,62,48,28,65,75,40,42,93,76,57,50,69,50,57,53,41,46,45,52,44,34,44,46,52,25,49,42,54,43,44,74,71,54,27,27,51,64,52,57,48,44,80,31,25,35,26,34,72,93,78,72,44,40,24,45,45,76,36,55,68,34,38,42,57,94,60,68,73,97,62,90,68,61,60,70,78,30,54,28,44,54,40,76,76,70,43,77,63,40,70,47,34,47,39,20,12,48,20,39,46,51,50,21,65,74,63,39,44,68,64,59,72,95,52,68,97,46,72,67,48,54,51,40,42,57,74,62,58,71,75,81,82,59,88,89,63,53,66,72,61,47,53,50,34,53,39,24,53,43,79,52,58,84,71,24,61,55,65,67,58,47,45,51,54,45,49,55,54,35,51,56,43,52,54,54,52,54,54,58,54,53,55,50,61,60,56,66,73,74,74,72,85,85,77,84,80,82,84,80,87,78,81,90,129